Protein AF-A0A4Y7LHX6-F1 (afdb_monomer)

Structure (mmCIF, N/CA/C/O backbone):
data_AF-A0A4Y7LHX6-F1
#
_entry.id   AF-A0A4Y7LHX6-F1
#
loop_
_atom_site.group_PDB
_atom_site.id
_atom_site.type_symbol
_atom_site.label_atom_id
_atom_site.label_alt_id
_atom_site.label_comp_id
_atom_site.label_asym_id
_atom_site.label_entity_id
_atom_site.label_seq_id
_atom_site.pdbx_PDB_ins_code
_atom_site.Cartn_x
_atom_site.Cartn_y
_atom_site.Cartn_z
_atom_site.occupancy
_atom_site.B_iso_or_equiv
_atom_site.auth_seq_id
_atom_site.auth_comp_id
_atom_site.auth_asym_id
_atom_site.auth_atom_id
_atom_site.pdbx_PDB_model_num
ATOM 1 N N . MET A 1 1 ? -5.668 -14.294 11.997 1.00 39.81 1 MET A N 1
ATOM 2 C CA . MET A 1 1 ? -4.350 -14.666 11.418 1.00 39.81 1 MET A CA 1
ATOM 3 C C . MET A 1 1 ? -4.288 -14.416 9.903 1.00 39.81 1 MET A C 1
ATOM 5 O O . MET A 1 1 ? -3.294 -13.871 9.446 1.00 39.81 1 MET A O 1
ATOM 9 N N . GLN A 1 2 ? -5.340 -14.718 9.125 1.00 48.66 2 GLN A N 1
ATOM 10 C CA . GLN A 1 2 ? -5.407 -14.387 7.685 1.00 48.66 2 GLN A CA 1
ATOM 11 C C . GLN A 1 2 ? -5.422 -12.878 7.374 1.00 48.66 2 GLN A C 1
ATOM 13 O O . GLN A 1 2 ? -4.810 -12.467 6.393 1.00 48.66 2 GLN A O 1
ATOM 18 N N . ASP A 1 3 ? -6.054 -12.044 8.207 1.00 48.94 3 ASP A N 1
ATOM 19 C CA . ASP A 1 3 ? -6.124 -10.593 7.950 1.00 48.94 3 ASP A CA 1
ATOM 20 C C . ASP A 1 3 ? -4.752 -9.895 8.078 1.00 48.94 3 ASP A C 1
ATOM 22 O O . ASP A 1 3 ? -4.458 -8.957 7.343 1.00 48.94 3 ASP A O 1
ATOM 26 N N . MET A 1 4 ? -3.858 -10.422 8.924 1.00 45.84 4 MET A N 1
ATOM 27 C CA . MET A 1 4 ? -2.471 -9.948 9.051 1.00 45.84 4 MET A CA 1
ATOM 28 C C . MET A 1 4 ? -1.628 -10.308 7.816 1.00 45.84 4 MET A C 1
ATOM 30 O O . MET A 1 4 ? -0.743 -9.555 7.422 1.00 45.84 4 MET A O 1
ATOM 34 N N . LYS A 1 5 ? -1.953 -11.431 7.160 1.00 52.03 5 LYS A N 1
ATOM 35 C CA . LYS A 1 5 ? -1.276 -11.910 5.949 1.00 52.03 5 LYS A CA 1
ATOM 36 C C . LYS A 1 5 ? -1.555 -10.999 4.746 1.00 52.03 5 LYS A C 1
ATOM 38 O O . LYS A 1 5 ? -0.624 -10.604 4.061 1.00 52.03 5 LYS A O 1
ATOM 43 N N . LYS A 1 6 ? -2.809 -10.563 4.566 1.00 56.78 6 LYS A N 1
ATOM 44 C CA . LYS A 1 6 ? -3.204 -9.648 3.474 1.00 56.78 6 LYS A CA 1
ATOM 45 C C . LYS A 1 6 ? -2.567 -8.256 3.571 1.00 56.78 6 LYS A C 1
ATOM 47 O O . LYS A 1 6 ? -2.192 -7.670 2.557 1.00 56.78 6 LYS A O 1
ATOM 52 N N . CYS A 1 7 ? -2.434 -7.726 4.789 1.00 55.09 7 CYS A N 1
ATOM 53 C CA . CYS A 1 7 ? -1.700 -6.482 5.034 1.00 55.09 7 CYS A CA 1
ATOM 54 C C . CYS A 1 7 ? -0.221 -6.633 4.643 1.00 55.09 7 CYS A C 1
ATOM 56 O O . CYS A 1 7 ? 0.336 -5.771 3.964 1.00 55.09 7 CYS A O 1
ATOM 58 N N . ASN A 1 8 ? 0.375 -7.780 4.977 1.00 56.12 8 ASN A N 1
ATOM 59 C CA . ASN A 1 8 ? 1.756 -8.093 4.634 1.00 56.12 8 ASN A CA 1
ATOM 60 C C . ASN A 1 8 ? 1.978 -8.170 3.115 1.00 56.12 8 ASN A C 1
ATOM 62 O O . ASN A 1 8 ? 2.938 -7.592 2.624 1.00 56.12 8 ASN A O 1
ATOM 66 N N . ASP A 1 9 ? 1.058 -8.789 2.367 1.00 65.00 9 ASP A N 1
ATOM 67 C CA . ASP A 1 9 ? 1.138 -8.894 0.900 1.00 65.00 9 ASP A CA 1
ATOM 68 C C . ASP A 1 9 ? 1.087 -7.517 0.212 1.00 65.00 9 ASP A C 1
ATOM 70 O O . ASP A 1 9 ? 1.759 -7.275 -0.788 1.00 65.00 9 ASP A O 1
ATOM 74 N N . THR A 1 10 ? 0.334 -6.577 0.787 1.00 63.44 10 THR A N 1
ATOM 75 C CA . THR A 1 10 ? 0.226 -5.199 0.284 1.00 63.44 10 THR A CA 1
ATOM 76 C C . THR A 1 10 ? 1.510 -4.404 0.524 1.00 63.44 10 THR A C 1
ATOM 78 O O . THR A 1 10 ? 1.979 -3.690 -0.361 1.00 63.44 10 THR A O 1
ATOM 81 N N . ILE A 1 11 ? 2.099 -4.541 1.717 1.00 64.00 11 ILE A N 1
ATOM 82 C CA . ILE A 1 11 ? 3.390 -3.926 2.050 1.00 64.00 11 ILE A CA 1
ATOM 83 C C . ILE A 1 11 ? 4.494 -4.530 1.174 1.00 64.00 11 ILE A C 1
ATOM 85 O O . ILE A 1 11 ? 5.327 -3.793 0.650 1.00 64.00 11 ILE A O 1
ATOM 89 N N . LEU A 1 12 ? 4.461 -5.849 0.953 1.00 67.50 12 LEU A N 1
ATOM 90 C CA . LEU A 1 12 ? 5.381 -6.539 0.050 1.00 67.50 12 LEU A CA 1
ATOM 91 C C . LEU A 1 12 ? 5.272 -6.004 -1.380 1.00 67.50 12 LEU A C 1
ATOM 93 O O . LEU A 1 12 ? 6.293 -5.741 -2.009 1.00 67.50 12 LEU A O 1
ATOM 97 N N . TYR A 1 13 ? 4.050 -5.809 -1.883 1.00 70.50 13 TYR A N 1
ATOM 98 C CA . TYR A 1 13 ? 3.817 -5.260 -3.217 1.00 70.50 13 TYR A CA 1
ATOM 99 C C . TYR A 1 13 ? 4.334 -3.823 -3.344 1.00 70.50 13 TYR A C 1
ATOM 101 O O . TYR A 1 13 ? 5.031 -3.505 -4.304 1.00 70.50 13 TYR A O 1
ATOM 109 N N . ALA A 1 14 ? 4.058 -2.962 -2.360 1.00 68.75 14 ALA A N 1
ATOM 110 C CA . ALA A 1 14 ? 4.572 -1.594 -2.345 1.00 68.75 14 ALA A CA 1
ATOM 111 C C . ALA A 1 14 ? 6.111 -1.556 -2.304 1.00 68.75 14 ALA A C 1
ATOM 113 O O . ALA A 1 14 ? 6.728 -0.774 -3.025 1.00 68.75 14 ALA A O 1
ATOM 114 N N . ALA A 1 15 ? 6.737 -2.434 -1.515 1.00 69.38 15 ALA A N 1
ATOM 115 C CA . ALA A 1 15 ? 8.190 -2.567 -1.458 1.00 69.38 15 ALA A CA 1
ATOM 116 C C . ALA A 1 15 ? 8.777 -3.079 -2.784 1.00 69.38 15 ALA A C 1
ATOM 118 O O . ALA A 1 15 ? 9.775 -2.541 -3.261 1.00 69.38 15 ALA A O 1
ATOM 119 N N . ALA A 1 16 ? 8.142 -4.070 -3.415 1.00 74.12 16 ALA A N 1
ATOM 120 C CA . ALA A 1 16 ? 8.550 -4.585 -4.720 1.00 74.12 16 ALA A CA 1
ATOM 121 C C . ALA A 1 16 ? 8.408 -3.523 -5.823 1.00 74.12 16 ALA A C 1
ATOM 123 O O . ALA A 1 16 ? 9.315 -3.359 -6.636 1.00 74.12 16 ALA A O 1
ATOM 124 N N . ALA A 1 17 ? 7.316 -2.754 -5.817 1.00 73.25 17 ALA A N 1
ATOM 125 C CA . ALA A 1 17 ? 7.115 -1.635 -6.731 1.00 73.25 17 ALA A CA 1
ATOM 126 C C . ALA A 1 17 ? 8.172 -0.537 -6.521 1.00 73.25 17 ALA A C 1
ATOM 128 O O . ALA A 1 17 ? 8.743 -0.044 -7.491 1.00 73.25 17 ALA A O 1
ATOM 129 N N . ALA A 1 18 ? 8.497 -0.195 -5.271 1.00 74.88 18 ALA A N 1
ATOM 130 C CA . ALA A 1 18 ? 9.557 0.763 -4.959 1.00 74.88 18 ALA A CA 1
ATOM 131 C C . ALA A 1 18 ? 10.938 0.273 -5.427 1.00 74.88 18 ALA A C 1
ATOM 133 O O . ALA A 1 18 ? 11.687 1.036 -6.039 1.00 74.88 18 ALA A O 1
A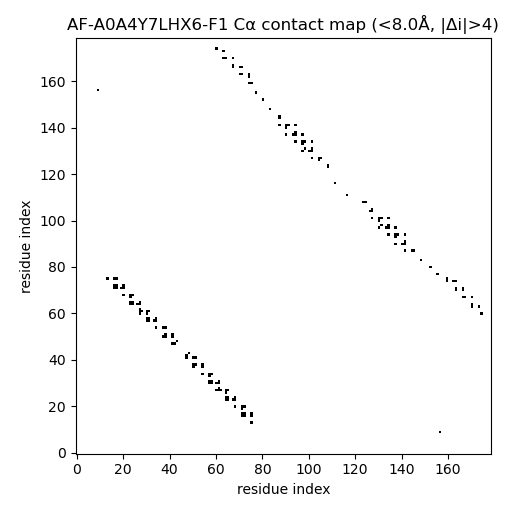TOM 134 N N . ALA A 1 19 ? 11.258 -1.005 -5.204 1.00 79.94 19 ALA A N 1
ATOM 135 C CA . ALA A 1 19 ? 12.489 -1.615 -5.697 1.00 79.94 19 ALA A CA 1
ATOM 136 C C . ALA A 1 19 ? 12.555 -1.586 -7.233 1.00 79.94 19 ALA A C 1
ATOM 138 O O . ALA A 1 19 ? 13.561 -1.153 -7.790 1.00 79.94 19 ALA A O 1
ATOM 139 N N . ALA A 1 20 ? 11.467 -1.953 -7.919 1.00 81.56 20 ALA A N 1
ATOM 140 C CA . ALA A 1 20 ? 11.377 -1.904 -9.377 1.00 81.56 20 ALA A CA 1
ATOM 141 C C . ALA A 1 20 ? 11.536 -0.475 -9.924 1.00 81.56 20 ALA A C 1
ATOM 143 O O . ALA A 1 20 ? 12.250 -0.269 -10.903 1.00 81.56 20 ALA A O 1
ATOM 144 N N . ALA A 1 21 ? 10.925 0.521 -9.276 1.00 82.50 21 ALA A N 1
ATOM 145 C CA . ALA A 1 21 ? 11.076 1.926 -9.646 1.00 82.50 21 ALA A CA 1
ATOM 146 C C . ALA A 1 21 ? 12.516 2.426 -9.456 1.00 82.50 21 ALA A C 1
ATOM 148 O O . ALA A 1 21 ? 13.006 3.207 -10.272 1.00 82.50 21 ALA A O 1
ATOM 149 N N . ASN A 1 22 ? 13.202 1.967 -8.406 1.00 84.38 22 ASN A N 1
ATOM 150 C CA . ASN A 1 22 ? 14.603 2.298 -8.165 1.00 84.38 22 ASN A CA 1
ATOM 151 C C . ASN A 1 22 ? 15.528 1.644 -9.201 1.00 84.38 22 ASN A C 1
ATOM 153 O O . ASN A 1 22 ? 16.415 2.300 -9.735 1.00 84.38 22 ASN A O 1
ATOM 157 N N . SER A 1 23 ? 15.293 0.377 -9.544 1.00 87.75 23 SER A N 1
ATOM 158 C CA . SER A 1 23 ? 16.027 -0.292 -10.622 1.00 87.75 23 SER A CA 1
ATOM 159 C C . SER A 1 23 ? 15.801 0.387 -11.975 1.00 87.75 23 SER A C 1
ATOM 161 O O . SER A 1 23 ? 16.764 0.613 -12.702 1.00 87.75 23 SER A O 1
ATOM 163 N N . ALA A 1 24 ? 14.559 0.770 -12.295 1.00 8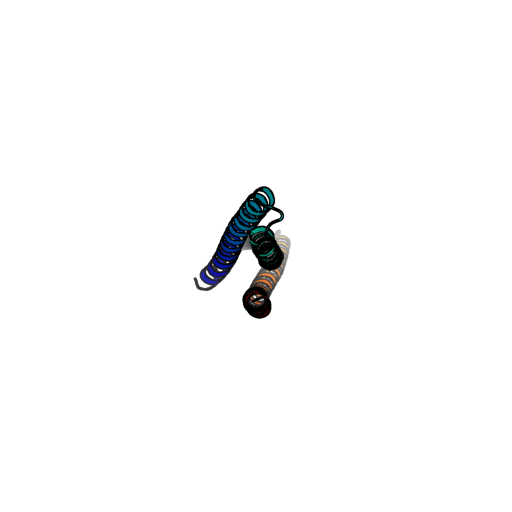7.88 24 ALA A N 1
ATOM 164 C CA . ALA A 1 24 ? 14.243 1.524 -13.509 1.00 87.88 24 ALA A CA 1
ATOM 165 C C . ALA A 1 24 ? 14.938 2.895 -13.527 1.00 87.88 24 ALA A C 1
ATOM 167 O O . ALA A 1 24 ? 15.469 3.296 -14.556 1.00 87.88 24 ALA A O 1
ATOM 168 N N . PHE A 1 25 ? 14.994 3.586 -12.384 1.00 88.69 25 PHE A N 1
ATOM 169 C CA . PHE A 1 25 ? 15.745 4.835 -12.249 1.00 88.69 25 PHE A CA 1
ATOM 170 C C . PHE A 1 25 ? 17.230 4.641 -12.566 1.00 88.69 25 PHE A C 1
ATOM 172 O O . PHE A 1 25 ? 17.745 5.307 -13.454 1.00 88.69 25 PHE A O 1
ATOM 179 N N . VAL A 1 26 ? 17.898 3.693 -11.900 1.00 91.44 26 VAL A N 1
ATOM 180 C CA . VAL A 1 26 ? 19.329 3.423 -12.126 1.00 91.44 26 VAL A CA 1
ATOM 181 C C . VAL A 1 26 ? 19.601 3.060 -13.587 1.00 91.44 26 VAL A C 1
ATOM 183 O O . VAL A 1 26 ? 20.573 3.536 -14.168 1.00 91.44 26 VAL A O 1
ATOM 186 N N . PHE A 1 27 ? 18.727 2.259 -14.200 1.00 91.69 27 PHE A N 1
ATOM 187 C CA . PHE A 1 27 ? 18.859 1.899 -15.608 1.00 91.69 27 PHE A CA 1
ATOM 188 C C . PHE A 1 27 ? 18.696 3.111 -16.538 1.00 91.69 27 PHE A C 1
ATOM 190 O O . PHE A 1 27 ? 19.510 3.284 -17.439 1.00 91.69 27 PHE A O 1
ATOM 197 N N . SER A 1 28 ? 17.709 3.979 -16.292 1.00 90.69 28 SER A N 1
ATOM 198 C CA . SER A 1 28 ? 17.524 5.232 -17.041 1.00 90.69 28 SER A CA 1
ATOM 199 C C . SER A 1 28 ? 18.750 6.149 -16.940 1.00 90.69 28 SER A C 1
ATOM 201 O O . SER A 1 28 ? 19.250 6.636 -17.954 1.00 90.69 28 SER A O 1
ATOM 203 N N . GLU A 1 29 ? 19.310 6.310 -15.738 1.00 92.94 29 GLU A N 1
ATOM 204 C CA . GLU A 1 29 ? 20.528 7.101 -15.523 1.00 92.94 29 GLU A CA 1
ATOM 205 C C . GLU A 1 29 ? 21.716 6.523 -16.305 1.00 92.94 29 GLU A C 1
ATOM 207 O O . GLU A 1 29 ? 22.403 7.257 -17.013 1.00 92.94 29 GLU A O 1
ATOM 212 N N . SER A 1 30 ? 21.906 5.199 -16.260 1.00 93.12 30 SER A N 1
ATOM 213 C CA . SER A 1 30 ? 22.951 4.518 -17.039 1.00 93.12 30 SER A CA 1
ATOM 214 C C . SER A 1 30 ? 22.749 4.687 -18.549 1.00 93.12 30 SER A C 1
ATOM 216 O O . SER A 1 30 ? 23.718 4.869 -19.289 1.00 93.12 30 SER A O 1
ATOM 218 N N . LEU A 1 31 ? 21.496 4.654 -19.024 1.00 92.44 31 LEU A N 1
ATOM 219 C CA . LEU A 1 31 ? 21.190 4.888 -20.433 1.00 92.44 31 LEU A CA 1
ATOM 220 C C . LEU A 1 31 ? 21.571 6.315 -20.848 1.00 92.44 31 LEU A C 1
ATOM 222 O O . LEU A 1 31 ? 22.207 6.494 -21.891 1.00 92.44 31 LEU A O 1
ATOM 226 N N . ARG A 1 32 ? 21.243 7.306 -20.012 1.00 91.69 32 ARG A N 1
ATOM 227 C CA . ARG A 1 32 ? 21.570 8.719 -20.232 1.00 91.69 32 ARG A CA 1
ATOM 228 C C . ARG A 1 32 ? 23.072 8.981 -20.251 1.00 91.69 32 ARG A C 1
ATOM 230 O O . ARG A 1 32 ? 23.556 9.712 -21.117 1.00 91.69 32 ARG A O 1
ATOM 237 N N . GLU A 1 33 ? 23.810 8.402 -19.307 1.00 92.25 33 GLU A N 1
ATOM 238 C CA . GLU A 1 33 ? 25.269 8.527 -19.235 1.00 92.25 33 GLU A CA 1
ATOM 239 C C . GLU A 1 33 ? 25.921 7.964 -20.499 1.00 92.25 33 GLU A C 1
ATOM 241 O O . GLU A 1 33 ? 26.695 8.655 -21.158 1.00 92.25 33 GLU A O 1
ATOM 246 N N . MET A 1 34 ? 25.521 6.762 -20.919 1.00 90.19 34 MET A N 1
ATOM 247 C CA . MET A 1 34 ? 26.018 6.157 -22.155 1.00 90.19 34 MET A CA 1
ATOM 248 C C . MET A 1 34 ? 25.651 6.984 -23.399 1.00 90.19 34 MET A C 1
ATOM 250 O O . MET A 1 34 ? 26.485 7.148 -24.287 1.00 90.19 34 MET A O 1
ATOM 254 N N . GLY A 1 35 ? 24.440 7.550 -23.460 1.00 87.94 35 GLY A N 1
ATOM 255 C CA . GLY A 1 35 ? 24.025 8.446 -24.545 1.00 87.94 35 GLY A CA 1
ATOM 256 C C . GLY A 1 35 ? 24.884 9.709 -24.625 1.00 87.94 35 GLY A C 1
ATOM 257 O O . GLY A 1 35 ? 25.284 10.118 -25.716 1.00 87.94 35 GLY A O 1
ATOM 258 N N . THR A 1 36 ? 25.229 10.281 -23.470 1.00 88.62 36 THR A N 1
ATOM 259 C CA . THR A 1 36 ? 26.144 11.428 -23.361 1.00 88.62 36 THR A CA 1
ATOM 260 C C . THR A 1 36 ? 27.553 11.065 -23.833 1.00 88.62 36 THR A C 1
ATOM 262 O O . THR A 1 36 ? 28.107 11.773 -24.669 1.00 88.62 36 THR A O 1
ATOM 265 N N . CYS A 1 37 ? 28.104 9.925 -23.402 1.00 87.94 37 CYS A N 1
ATOM 266 C CA . CYS A 1 37 ? 29.417 9.467 -23.865 1.00 87.94 37 CYS A CA 1
ATOM 267 C C . CYS A 1 37 ? 29.455 9.248 -25.385 1.00 87.94 37 CYS A C 1
ATOM 269 O O . CYS A 1 37 ? 30.427 9.608 -26.039 1.00 87.94 37 CYS A O 1
ATOM 271 N N . LEU A 1 38 ? 28.398 8.678 -25.971 1.00 85.06 38 LEU A N 1
ATOM 272 C CA . LEU A 1 38 ? 28.315 8.487 -27.422 1.00 85.06 38 LEU A CA 1
ATOM 273 C C . LEU A 1 38 ? 28.235 9.822 -28.179 1.00 85.06 38 LEU A C 1
ATOM 275 O O . LEU A 1 38 ? 28.809 9.940 -29.261 1.00 85.06 38 LEU A O 1
ATOM 279 N N . LEU A 1 39 ? 27.552 10.829 -27.621 1.00 84.00 39 LEU A N 1
ATOM 280 C CA . LEU A 1 39 ? 27.506 12.182 -28.185 1.00 84.00 39 LEU A CA 1
ATOM 281 C C . LEU A 1 39 ? 28.890 12.838 -28.221 1.00 84.00 39 LEU A C 1
ATOM 283 O O . LEU A 1 39 ? 29.213 13.490 -29.210 1.00 84.00 39 LEU A O 1
ATOM 287 N N . GLU A 1 40 ? 29.702 12.641 -27.183 1.00 83.81 40 GLU A N 1
ATOM 288 C CA . GLU A 1 40 ? 31.072 13.167 -27.098 1.00 83.81 40 GLU A CA 1
ATOM 289 C C . GLU A 1 40 ? 32.033 12.515 -28.107 1.00 83.81 40 GLU A C 1
ATOM 291 O O . GLU A 1 40 ? 33.052 13.105 -28.456 1.00 83.81 40 GLU A O 1
ATOM 296 N N . GLN A 1 41 ? 31.704 11.316 -28.599 1.00 77.81 41 GLN A N 1
ATOM 297 C CA . GLN A 1 41 ? 32.499 10.552 -29.570 1.00 77.81 41 GLN A CA 1
ATOM 298 C C . GLN A 1 41 ? 32.053 10.767 -31.029 1.00 77.81 41 GLN A C 1
ATOM 300 O O . GLN A 1 41 ? 32.544 10.076 -31.923 1.00 77.81 41 GLN A O 1
ATOM 305 N N . ASN A 1 42 ? 31.099 11.670 -31.296 1.00 66.88 42 ASN A N 1
ATOM 306 C CA . ASN A 1 42 ? 30.602 11.897 -32.657 1.00 66.88 42 ASN A CA 1
ATOM 307 C C . ASN A 1 42 ? 31.693 12.490 -33.562 1.00 66.88 42 ASN A C 1
ATOM 309 O O . ASN A 1 42 ? 32.200 13.578 -33.304 1.00 66.88 42 ASN A O 1
ATOM 313 N N . ASP A 1 43 ? 31.973 11.795 -34.661 1.00 69.50 43 ASP A N 1
ATOM 314 C CA . ASP A 1 43 ? 32.827 12.237 -35.767 1.00 69.50 43 ASP A CA 1
ATOM 315 C C . ASP A 1 43 ? 31.977 12.320 -37.050 1.00 69.50 43 ASP A C 1
ATOM 317 O O . ASP A 1 43 ? 31.01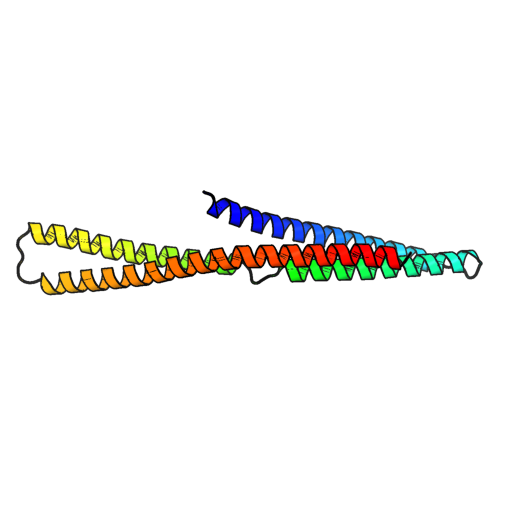9 11.564 -37.201 1.00 69.50 43 ASP A O 1
ATOM 321 N N . ASP A 1 44 ? 32.295 13.204 -37.997 1.00 68.44 44 ASP A N 1
ATOM 322 C CA . ASP A 1 44 ? 31.463 13.474 -39.190 1.00 68.44 44 ASP A CA 1
ATOM 323 C C . ASP A 1 44 ? 31.593 12.400 -40.298 1.00 68.44 44 ASP A C 1
ATOM 325 O O . ASP A 1 44 ? 31.014 12.513 -41.383 1.00 68.44 44 ASP A O 1
ATOM 329 N N . GLY A 1 45 ? 32.343 11.325 -40.035 1.00 74.50 45 GLY A N 1
ATOM 330 C CA . GLY A 1 45 ? 32.516 10.184 -40.936 1.00 74.50 45 GLY A CA 1
ATOM 331 C C . GLY A 1 45 ? 31.345 9.185 -40.953 1.00 74.50 45 GLY A C 1
ATOM 332 O O . GLY A 1 45 ? 30.323 9.341 -40.288 1.00 74.50 45 GLY A O 1
ATOM 333 N N . GLN A 1 46 ? 31.509 8.075 -41.685 1.00 69.69 46 GLN A N 1
ATOM 334 C CA . GLN A 1 46 ? 30.514 6.982 -41.752 1.00 69.69 46 GLN A CA 1
ATOM 335 C C . GLN A 1 46 ? 30.191 6.370 -40.375 1.00 69.69 46 GLN A C 1
ATOM 337 O O . GLN A 1 46 ? 29.055 5.971 -40.118 1.00 69.69 46 GLN A O 1
ATOM 342 N N . ILE A 1 47 ? 31.174 6.351 -39.470 1.00 76.12 47 ILE A N 1
ATOM 343 C CA . ILE A 1 47 ? 31.019 5.929 -38.070 1.00 76.12 47 ILE A CA 1
ATOM 344 C C . ILE A 1 47 ? 30.062 6.873 -37.319 1.00 76.12 47 ILE A C 1
ATOM 346 O O . ILE A 1 47 ? 29.263 6.411 -36.506 1.00 76.12 47 ILE A O 1
ATOM 350 N N . GLY A 1 48 ? 30.045 8.164 -37.665 1.00 80.38 48 GLY A N 1
ATOM 351 C CA . GLY A 1 48 ? 29.127 9.162 -37.118 1.00 80.38 48 GLY A CA 1
ATOM 352 C C . GLY A 1 48 ? 27.660 8.872 -37.390 1.00 80.38 48 GLY A C 1
ATOM 353 O O . GLY A 1 48 ? 26.817 9.059 -36.518 1.00 80.38 48 GLY A O 1
ATOM 354 N N . ASN A 1 49 ? 27.321 8.359 -38.575 1.00 81.12 49 ASN A N 1
ATOM 355 C CA . ASN A 1 49 ? 25.936 7.989 -38.885 1.00 81.12 49 ASN A CA 1
ATOM 356 C C . ASN A 1 49 ? 25.445 6.825 -38.013 1.00 81.12 49 ASN A C 1
ATOM 358 O O . ASN A 1 49 ? 24.311 6.854 -37.529 1.00 81.12 49 ASN A O 1
ATOM 362 N N . VAL A 1 50 ? 26.309 5.834 -37.773 1.00 83.75 50 VAL A N 1
ATOM 363 C CA . VAL A 1 50 ? 26.012 4.696 -36.890 1.00 83.75 50 VAL A CA 1
ATOM 364 C C . VAL A 1 50 ? 25.907 5.156 -35.436 1.00 83.75 50 VAL A C 1
ATOM 366 O O . VAL A 1 50 ? 24.924 4.833 -34.771 1.00 83.75 50 VAL A O 1
ATOM 369 N N . LEU A 1 51 ? 26.851 5.976 -34.960 1.00 83.94 51 LEU A N 1
ATOM 370 C CA . LEU A 1 51 ? 26.815 6.564 -33.616 1.00 83.94 51 LEU A CA 1
ATOM 371 C C . LEU A 1 51 ? 25.546 7.391 -33.397 1.00 83.94 51 LEU A C 1
ATOM 373 O O . LEU A 1 51 ? 24.880 7.242 -32.380 1.00 83.94 51 LEU A O 1
ATOM 377 N N . ARG A 1 52 ? 25.138 8.202 -34.376 1.00 84.12 52 ARG A N 1
ATOM 378 C CA . ARG A 1 52 ? 23.913 9.011 -34.309 1.00 84.12 52 ARG A CA 1
ATOM 379 C C . ARG A 1 52 ? 22.647 8.156 -34.234 1.00 84.12 52 ARG A C 1
ATOM 381 O O . ARG A 1 52 ? 21.699 8.541 -33.551 1.00 84.12 52 ARG A O 1
ATOM 388 N N . MET A 1 53 ? 22.616 7.010 -34.914 1.00 86.00 53 MET A N 1
ATOM 389 C CA . MET A 1 53 ? 21.512 6.051 -34.813 1.00 86.00 53 MET A CA 1
ATOM 390 C C . MET A 1 53 ? 21.493 5.373 -33.437 1.00 86.00 53 MET A C 1
ATOM 392 O O . MET A 1 53 ? 20.438 5.311 -32.809 1.00 86.00 53 MET A O 1
ATOM 396 N N . LEU A 1 54 ? 22.660 4.966 -32.931 1.00 85.94 54 LEU A N 1
ATOM 397 C CA . LEU A 1 54 ? 22.812 4.371 -31.603 1.00 85.94 54 LEU A CA 1
ATOM 398 C C . LEU A 1 54 ? 22.384 5.342 -30.493 1.00 85.94 54 LEU A C 1
ATOM 400 O O . LEU A 1 54 ? 21.627 4.962 -29.609 1.00 85.94 54 LEU A O 1
ATOM 404 N N . ILE A 1 55 ? 22.779 6.614 -30.591 1.00 88.38 55 ILE A N 1
ATOM 405 C CA . ILE A 1 55 ? 22.377 7.689 -29.672 1.00 88.38 55 ILE A CA 1
ATOM 406 C C . ILE A 1 55 ? 20.853 7.859 -29.650 1.00 88.38 55 ILE A C 1
ATOM 408 O O . ILE A 1 55 ? 20.259 7.973 -28.581 1.00 88.38 55 ILE A O 1
ATOM 412 N N . LYS A 1 56 ? 20.196 7.858 -30.817 1.00 88.38 56 LYS A N 1
ATOM 413 C CA . LYS A 1 56 ? 18.730 7.972 -30.892 1.00 88.38 56 LYS A CA 1
ATOM 414 C C . LYS A 1 56 ? 18.029 6.801 -30.208 1.00 88.38 56 LYS A C 1
ATOM 416 O O . LYS A 1 56 ? 17.088 7.030 -29.455 1.00 88.38 56 LYS A O 1
ATOM 421 N N . VAL A 1 57 ? 18.498 5.575 -30.446 1.00 88.81 57 VAL A N 1
ATOM 422 C CA . VAL A 1 57 ? 17.974 4.381 -29.764 1.00 88.81 57 VAL A CA 1
ATOM 423 C C . VAL A 1 57 ? 18.193 4.499 -28.255 1.00 88.81 57 VAL A C 1
ATOM 425 O O . VAL A 1 57 ? 17.265 4.277 -27.486 1.00 88.81 57 VAL A O 1
ATOM 428 N N . GLN A 1 58 ? 19.381 4.931 -27.831 1.00 88.81 58 GLN A N 1
ATOM 429 C CA . GLN A 1 58 ? 19.743 5.090 -26.426 1.00 88.81 58 GLN A CA 1
ATOM 430 C C . GLN A 1 58 ? 18.800 6.041 -25.672 1.00 88.81 58 GLN A C 1
ATOM 432 O O . GLN A 1 58 ? 18.276 5.688 -24.615 1.00 88.81 58 GLN A O 1
ATOM 437 N N . PHE A 1 59 ? 18.542 7.227 -26.229 1.00 89.69 59 PHE A N 1
ATOM 438 C CA . PHE A 1 59 ? 17.630 8.200 -25.624 1.00 89.69 59 PHE A CA 1
ATOM 439 C C . PHE A 1 59 ? 16.159 7.772 -25.716 1.00 89.69 59 PHE A C 1
ATOM 441 O O . PHE A 1 59 ? 15.405 8.001 -24.774 1.00 89.69 59 PHE A O 1
ATOM 448 N N . GLY A 1 60 ? 15.753 7.085 -26.790 1.00 88.56 60 GLY A N 1
ATOM 449 C CA . GLY A 1 60 ? 14.407 6.508 -26.890 1.00 88.56 60 GLY A CA 1
ATOM 450 C C . GLY A 1 60 ? 14.146 5.432 -25.829 1.00 88.56 60 GLY A C 1
ATOM 451 O O . GLY A 1 60 ? 13.075 5.394 -25.222 1.00 88.56 60 GLY A O 1
ATOM 452 N N . LEU A 1 61 ? 15.145 4.592 -25.538 1.00 88.44 61 LEU A N 1
ATOM 453 C CA . LEU A 1 61 ? 15.076 3.626 -24.440 1.00 88.44 61 LEU A CA 1
ATOM 454 C C . LEU A 1 61 ? 14.990 4.318 -23.079 1.00 88.44 61 LEU A C 1
ATOM 456 O O . LEU A 1 61 ? 14.217 3.883 -22.227 1.00 88.44 61 LEU A O 1
ATOM 460 N N . GLN A 1 62 ? 15.742 5.403 -22.882 1.00 90.81 62 GLN A N 1
ATOM 461 C CA . GLN A 1 62 ? 15.691 6.183 -21.648 1.00 90.81 62 GLN A CA 1
ATOM 462 C C . GLN A 1 62 ? 14.281 6.745 -21.400 1.00 90.81 62 GLN A C 1
ATOM 464 O O . GLN A 1 62 ? 13.723 6.528 -20.325 1.00 90.81 62 GLN A O 1
ATOM 469 N N . GLU A 1 63 ? 13.665 7.388 -22.400 1.00 90.44 63 GLU A N 1
ATOM 470 C CA . GLU A 1 63 ? 12.292 7.909 -22.290 1.00 90.44 63 GLU A CA 1
ATOM 471 C C . GLU A 1 63 ? 11.278 6.810 -21.954 1.00 90.44 63 GLU A C 1
ATOM 473 O O . GLU A 1 63 ? 10.372 7.005 -21.136 1.00 90.44 63 GLU A O 1
ATOM 478 N N . LEU A 1 64 ? 11.437 5.630 -22.555 1.00 88.81 64 LEU A N 1
ATOM 479 C CA . LEU A 1 64 ? 10.554 4.498 -22.312 1.00 88.81 64 LEU A CA 1
ATOM 480 C C . LEU A 1 64 ? 10.664 3.981 -20.866 1.00 88.81 64 LEU A C 1
ATOM 482 O O . LEU A 1 64 ? 9.648 3.695 -20.223 1.00 88.81 64 LEU A O 1
ATOM 486 N N . VAL A 1 65 ? 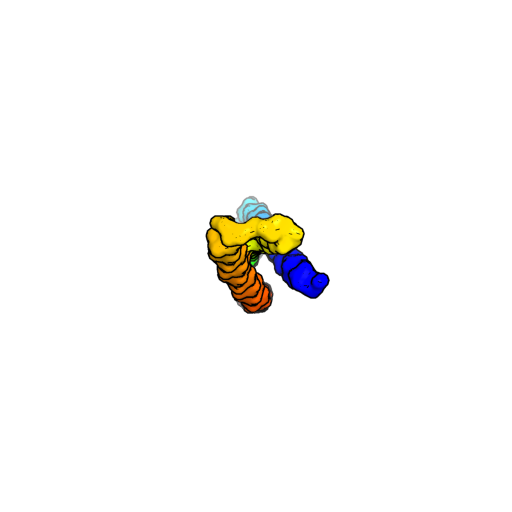11.885 3.896 -20.333 1.00 88.81 65 VAL A N 1
ATOM 487 C CA . VAL A 1 65 ? 12.147 3.499 -18.940 1.00 88.81 65 VAL A CA 1
ATOM 488 C C . VAL A 1 65 ? 11.642 4.562 -17.961 1.00 88.81 65 VAL A C 1
ATOM 490 O O . VAL A 1 65 ? 11.018 4.214 -16.955 1.00 88.81 65 VAL A O 1
ATOM 493 N N . ASP A 1 66 ? 11.836 5.847 -18.264 1.00 88.62 66 ASP A N 1
ATOM 494 C CA . ASP A 1 66 ? 11.335 6.959 -17.449 1.00 88.62 66 ASP A CA 1
ATOM 495 C C . ASP A 1 66 ? 9.798 6.977 -17.391 1.00 88.62 66 ASP A C 1
ATOM 497 O O . ASP A 1 66 ? 9.209 7.155 -16.318 1.00 88.62 66 ASP A O 1
ATOM 501 N N . SER A 1 67 ? 9.136 6.704 -18.519 1.00 87.56 67 SER A N 1
ATOM 502 C CA . SER A 1 67 ? 7.680 6.540 -18.600 1.00 87.56 67 SER A CA 1
ATOM 503 C C . SER A 1 67 ? 7.186 5.366 -17.745 1.00 87.56 67 SER A C 1
ATOM 505 O O . SER A 1 67 ? 6.254 5.511 -16.945 1.00 87.56 67 SER A O 1
ATOM 507 N N . TYR A 1 68 ? 7.849 4.207 -17.830 1.00 85.69 68 TYR A N 1
ATOM 508 C CA . TYR A 1 68 ? 7.534 3.046 -16.993 1.00 85.69 68 TYR A CA 1
ATOM 509 C C . TYR A 1 68 ? 7.719 3.341 -15.496 1.00 85.69 68 TYR A C 1
ATOM 511 O O . TYR A 1 68 ? 6.836 3.039 -14.687 1.00 85.69 68 TYR A O 1
ATOM 519 N N . ARG A 1 69 ? 8.818 4.006 -15.118 1.00 85.94 69 ARG A N 1
ATOM 520 C CA . ARG A 1 69 ? 9.085 4.440 -13.739 1.00 85.94 69 ARG A CA 1
ATOM 521 C C . ARG A 1 69 ? 7.977 5.350 -13.211 1.00 85.94 69 ARG A C 1
ATOM 523 O O . ARG A 1 69 ? 7.483 5.123 -12.105 1.00 85.94 69 ARG A O 1
ATOM 530 N N . SER A 1 70 ? 7.570 6.351 -13.991 1.00 85.19 70 SER A N 1
ATOM 531 C CA . SER A 1 70 ? 6.482 7.266 -13.626 1.00 85.19 70 SER A CA 1
ATOM 532 C C . SER A 1 70 ? 5.179 6.511 -13.332 1.00 85.19 70 SER A C 1
ATOM 534 O O . SER A 1 70 ? 4.547 6.738 -12.296 1.00 85.19 70 SER A O 1
ATOM 536 N N . HIS A 1 71 ? 4.824 5.528 -14.167 1.00 81.50 71 HIS A N 1
ATOM 537 C CA . HIS A 1 71 ? 3.648 4.684 -13.942 1.00 81.50 71 HIS A CA 1
ATOM 538 C C . HIS A 1 71 ? 3.742 3.824 -12.675 1.00 81.50 71 HIS A C 1
ATOM 540 O O . HIS A 1 71 ? 2.743 3.687 -11.961 1.00 81.50 71 HIS A O 1
ATOM 546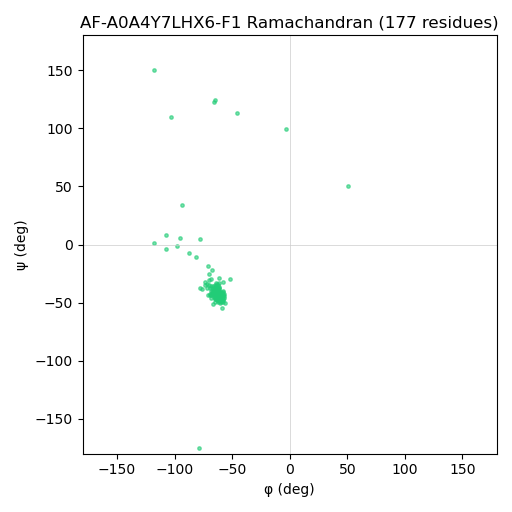 N N . ILE A 1 72 ? 4.918 3.269 -12.355 1.00 78.69 72 ILE A N 1
ATOM 547 C CA . ILE A 1 72 ? 5.109 2.523 -11.103 1.00 78.69 72 ILE A CA 1
ATOM 548 C C . ILE A 1 72 ? 4.874 3.437 -9.898 1.00 78.69 72 ILE A C 1
ATOM 550 O O . ILE A 1 72 ? 4.133 3.053 -8.994 1.00 78.69 72 ILE A O 1
ATOM 554 N N . PHE A 1 73 ? 5.434 4.653 -9.894 1.00 73.69 73 PHE A N 1
ATOM 555 C CA . PHE A 1 73 ? 5.212 5.615 -8.810 1.00 73.69 73 PHE A CA 1
ATOM 556 C C . PHE A 1 73 ? 3.732 5.968 -8.660 1.00 73.69 73 PHE A C 1
ATOM 558 O O . PHE A 1 73 ? 3.189 5.874 -7.562 1.00 73.69 73 PHE A O 1
ATOM 565 N N . GLN A 1 74 ? 3.041 6.303 -9.747 1.00 72.75 74 GLN A N 1
ATOM 566 C CA . GLN A 1 74 ? 1.615 6.643 -9.689 1.00 72.75 74 GLN A CA 1
ATOM 567 C C . GLN A 1 74 ? 0.756 5.479 -9.171 1.00 72.75 74 GLN A C 1
ATOM 569 O O . GLN A 1 74 ? -0.175 5.690 -8.396 1.00 72.75 74 GLN A O 1
ATOM 574 N N . THR A 1 75 ? 1.100 4.245 -9.543 1.00 67.50 75 THR A N 1
ATOM 575 C CA . THR A 1 75 ? 0.365 3.041 -9.133 1.00 67.50 75 THR A CA 1
ATOM 576 C C . THR A 1 75 ? 0.671 2.647 -7.685 1.00 67.50 75 THR A C 1
ATOM 578 O O . THR A 1 75 ? -0.235 2.251 -6.952 1.00 67.50 75 THR A O 1
ATOM 581 N N . ALA A 1 76 ? 1.921 2.789 -7.233 1.00 62.12 76 ALA A N 1
ATOM 582 C CA . ALA A 1 76 ? 2.340 2.490 -5.861 1.00 62.12 76 ALA A CA 1
ATOM 583 C C . ALA A 1 76 ? 1.792 3.504 -4.841 1.00 62.12 76 ALA A C 1
ATOM 585 O O . ALA A 1 76 ? 1.585 3.159 -3.678 1.00 62.12 76 ALA A O 1
ATOM 586 N N . THR A 1 77 ? 1.497 4.731 -5.279 1.00 54.62 77 THR A N 1
ATOM 587 C CA . THR A 1 77 ? 1.040 5.834 -4.417 1.00 54.62 77 THR A CA 1
ATOM 588 C C . THR A 1 77 ? -0.488 5.942 -4.348 1.00 54.62 77 THR A C 1
ATOM 590 O O . THR A 1 77 ? -1.039 7.038 -4.252 1.00 54.62 77 THR A O 1
ATOM 593 N N . SER A 1 78 ? -1.216 4.820 -4.399 1.00 55.03 78 SER A N 1
ATOM 594 C CA . SER A 1 78 ? -2.652 4.858 -4.100 1.00 55.03 78 SER A CA 1
ATOM 595 C C . SER A 1 78 ? -2.833 5.251 -2.631 1.00 55.03 78 SER A C 1
ATOM 597 O O . SER A 1 78 ? -2.253 4.591 -1.768 1.00 55.03 78 SER A O 1
ATOM 599 N N . GLU A 1 79 ? -3.602 6.317 -2.385 1.00 55.00 79 GLU A N 1
ATOM 600 C CA . GLU A 1 79 ? -4.089 6.828 -1.095 1.00 55.00 79 GLU A CA 1
ATOM 601 C C . GLU A 1 79 ? -3.693 5.947 0.103 1.00 55.00 79 GLU A C 1
ATOM 603 O O . GLU A 1 79 ? -4.262 4.875 0.320 1.00 55.00 79 GLU A O 1
ATOM 608 N N . SER A 1 80 ? -2.638 6.370 0.807 1.00 66.25 80 SER A N 1
ATOM 609 C CA . SER A 1 80 ? -1.828 5.502 1.662 1.00 66.25 80 SER A CA 1
ATOM 610 C C . SER A 1 80 ? -2.682 4.603 2.557 1.00 66.25 80 SER A C 1
ATOM 612 O O . SER A 1 80 ? -3.353 5.061 3.484 1.00 66.25 80 SER A O 1
ATOM 614 N N . ILE A 1 81 ? -2.625 3.296 2.296 1.00 69.06 81 ILE A N 1
ATOM 615 C CA . ILE A 1 81 ? -3.228 2.255 3.137 1.00 69.06 81 ILE A CA 1
ATOM 616 C C . ILE A 1 81 ? -2.781 2.424 4.594 1.00 69.06 81 ILE A C 1
ATOM 618 O O . ILE A 1 81 ? -3.562 2.164 5.504 1.00 69.06 81 ILE A O 1
ATOM 622 N N . LEU A 1 82 ? -1.580 2.970 4.825 1.00 68.44 82 LEU A N 1
ATOM 623 C CA . LEU A 1 82 ? -1.097 3.360 6.149 1.00 68.44 82 LEU A CA 1
ATOM 624 C C . LEU A 1 82 ? -2.024 4.375 6.833 1.00 68.44 82 LEU A C 1
ATOM 626 O O . LEU A 1 82 ? -2.316 4.232 8.015 1.00 68.44 82 LEU A O 1
ATOM 630 N N . THR A 1 83 ? -2.506 5.387 6.109 1.00 76.81 83 THR A N 1
ATOM 631 C CA . THR A 1 83 ? -3.454 6.378 6.636 1.00 76.81 83 THR A CA 1
ATOM 632 C C . THR A 1 83 ? -4.780 5.717 6.997 1.00 76.81 83 THR A C 1
ATOM 634 O O . THR A 1 83 ? -5.303 5.956 8.082 1.00 76.81 83 THR A O 1
ATOM 637 N N . GLN A 1 84 ? -5.302 4.835 6.137 1.00 79.00 84 GLN A N 1
ATOM 638 C CA . GLN A 1 84 ? -6.555 4.130 6.424 1.00 79.00 84 GLN A CA 1
ATOM 639 C C . GLN A 1 84 ? -6.419 3.144 7.600 1.00 79.00 84 GLN A C 1
ATOM 641 O O . GLN A 1 84 ? -7.335 3.054 8.418 1.00 79.00 84 GLN A O 1
ATOM 646 N N . LEU A 1 85 ? -5.275 2.460 7.729 1.00 79.88 85 LEU A N 1
ATOM 647 C CA . LEU A 1 85 ? -4.960 1.586 8.864 1.00 79.88 85 LEU A CA 1
ATOM 648 C C . LEU A 1 85 ? -4.843 2.372 10.176 1.00 79.88 85 LEU A C 1
ATOM 650 O O . LEU A 1 85 ? -5.435 1.956 11.167 1.00 79.88 85 LEU A O 1
ATOM 654 N N . LYS A 1 86 ? -4.170 3.533 10.171 1.00 82.25 86 LYS A N 1
ATOM 655 C CA . LYS A 1 86 ? -4.098 4.430 11.339 1.00 82.25 86 LYS A CA 1
ATOM 656 C C . LYS A 1 86 ? -5.482 4.883 11.804 1.00 82.25 86 LYS A C 1
ATOM 658 O O . LYS A 1 86 ? -5.759 4.886 12.998 1.00 82.25 86 LYS A O 1
ATOM 663 N N . THR A 1 87 ? -6.383 5.218 10.876 1.00 87.31 87 THR A N 1
ATOM 664 C CA . THR A 1 87 ? -7.773 5.553 11.230 1.00 87.31 87 THR A CA 1
ATOM 665 C C . THR A 1 87 ? -8.477 4.386 11.922 1.00 87.31 87 THR A C 1
ATOM 667 O O . THR A 1 87 ? -9.128 4.587 12.942 1.00 87.31 87 THR A O 1
ATOM 670 N N . VAL A 1 88 ? -8.348 3.166 11.392 1.00 89.81 88 VAL A N 1
ATOM 671 C CA . VAL A 1 88 ? -8.967 1.970 11.989 1.00 89.81 88 VAL A CA 1
ATOM 672 C C . VAL A 1 88 ? -8.380 1.658 13.366 1.00 89.81 88 VAL A C 1
ATOM 674 O O . VAL A 1 88 ? -9.123 1.273 14.266 1.00 89.81 88 VAL A O 1
ATOM 677 N N . GLU A 1 89 ? -7.077 1.860 13.553 1.00 89.06 89 GLU A N 1
ATOM 678 C CA . GLU A 1 89 ? -6.415 1.717 14.851 1.00 89.06 89 GLU A CA 1
ATOM 679 C C . GLU A 1 89 ? -6.965 2.704 15.889 1.00 89.06 89 GLU A C 1
ATOM 681 O O . GLU A 1 89 ? -7.343 2.280 16.980 1.00 89.06 89 GLU A O 1
ATOM 686 N N . HIS A 1 90 ? -7.102 3.988 15.539 1.00 91.44 90 HIS A N 1
ATOM 687 C CA . HIS A 1 90 ? -7.703 4.986 16.431 1.00 91.44 90 HIS A CA 1
ATOM 688 C C . HIS A 1 90 ? -9.159 4.649 16.781 1.00 91.44 90 HIS A C 1
ATOM 690 O O . HIS A 1 90 ? -9.552 4.733 17.941 1.00 91.44 90 HIS A O 1
ATOM 696 N N . MET A 1 91 ? -9.963 4.220 15.802 1.00 92.56 91 MET A N 1
ATOM 697 C CA . MET A 1 91 ? -11.353 3.817 16.055 1.00 92.56 91 MET A CA 1
ATOM 698 C C . MET A 1 91 ? -11.441 2.597 16.975 1.00 92.56 91 MET A C 1
ATOM 700 O O . MET A 1 91 ? -12.324 2.530 17.825 1.00 92.56 91 MET A O 1
ATOM 704 N N . LYS A 1 92 ? -10.515 1.641 16.835 1.00 94.62 92 LYS A N 1
ATOM 705 C CA . LYS A 1 92 ? -10.426 0.496 17.742 1.00 94.62 92 LYS A CA 1
ATOM 706 C C . LYS A 1 92 ? -10.122 0.951 19.170 1.00 94.62 92 LYS A C 1
ATOM 708 O O . LYS A 1 92 ? -10.813 0.524 20.085 1.00 94.62 92 LYS A O 1
ATOM 713 N N . GLN A 1 93 ? -9.115 1.810 19.348 1.00 95.62 93 GLN A N 1
ATOM 714 C CA . GLN A 1 93 ? -8.741 2.344 20.663 1.00 95.62 93 GLN A CA 1
ATOM 715 C C . GLN A 1 93 ? -9.926 3.055 21.323 1.00 95.62 93 GLN A C 1
ATOM 717 O O . GLN A 1 93 ? -10.255 2.767 22.470 1.00 95.62 93 GLN A O 1
ATOM 722 N N . TRP A 1 94 ? -10.634 3.892 20.566 1.00 94.81 94 TRP A N 1
ATOM 723 C CA . TRP A 1 94 ? -11.833 4.578 21.041 1.00 94.81 94 TRP A CA 1
ATOM 724 C C . TRP A 1 94 ? -12.960 3.610 21.433 1.00 94.81 94 TRP A C 1
ATOM 726 O O . TRP A 1 94 ? -13.556 3.732 22.503 1.00 94.81 94 TRP A O 1
ATOM 736 N N . CYS A 1 95 ? -13.217 2.587 20.615 1.00 96.38 95 CYS A N 1
ATOM 737 C CA . CYS A 1 95 ? -14.175 1.532 20.940 1.00 96.38 95 CYS A CA 1
ATOM 738 C C . CYS A 1 95 ? -13.783 0.771 22.224 1.00 96.38 95 CYS A C 1
ATOM 740 O O . CYS A 1 95 ? -14.649 0.458 23.047 1.00 96.38 95 CYS A O 1
ATOM 742 N N . ASP A 1 96 ? -12.492 0.477 22.410 1.00 96.00 96 ASP A N 1
ATOM 743 C CA . ASP A 1 96 ? -11.967 -0.193 23.604 1.00 96.00 96 ASP A CA 1
ATOM 744 C C . ASP A 1 96 ? -12.134 0.691 24.858 1.00 96.00 96 ASP A C 1
ATOM 746 O O . ASP A 1 96 ? -12.534 0.196 25.914 1.00 96.00 96 ASP A O 1
ATOM 750 N N . GLU A 1 97 ? -11.925 2.007 24.751 1.00 97.25 97 GLU A N 1
ATOM 751 C CA . GLU A 1 97 ? -12.170 2.966 25.838 1.00 97.25 97 GLU A CA 1
ATOM 752 C C . GLU A 1 97 ? -13.640 2.979 26.279 1.00 97.25 97 GLU A C 1
ATOM 754 O O . GLU A 1 97 ? -13.932 2.872 27.476 1.00 97.25 97 GLU A O 1
ATOM 759 N N . LYS A 1 98 ? -14.583 3.035 25.330 1.00 97.06 98 LYS A N 1
ATOM 760 C CA . LYS A 1 98 ? -16.024 2.993 25.641 1.00 97.06 98 LYS A CA 1
ATOM 761 C C . LYS A 1 98 ? -16.443 1.663 26.256 1.00 97.06 98 LYS A C 1
ATOM 763 O O . LYS A 1 98 ? -17.215 1.647 27.216 1.00 97.06 98 LYS A O 1
ATOM 768 N N . ARG A 1 99 ? -15.881 0.552 25.771 1.00 96.12 99 ARG A N 1
ATOM 769 C CA . ARG A 1 99 ? -16.095 -0.781 26.349 1.00 96.12 99 ARG A CA 1
ATOM 770 C C . ARG A 1 99 ? -15.657 -0.839 27.810 1.00 96.12 99 ARG A C 1
ATOM 772 O O . ARG A 1 99 ? -16.391 -1.370 28.643 1.00 96.12 99 ARG A O 1
ATOM 779 N N . ASN A 1 100 ? -14.477 -0.301 28.116 1.00 96.12 100 ASN A N 1
ATOM 780 C CA . ASN A 1 100 ? -13.927 -0.286 29.470 1.00 96.12 100 ASN A CA 1
ATOM 781 C C . ASN A 1 100 ? -14.787 0.566 30.412 1.00 96.12 100 ASN A C 1
ATOM 783 O O . ASN A 1 100 ? -15.066 0.145 31.535 1.00 96.12 100 ASN A O 1
ATOM 787 N N . LEU A 1 101 ? -15.265 1.725 29.945 1.00 95.12 101 LEU A N 1
ATOM 788 C CA . LEU A 1 101 ? -16.176 2.586 30.702 1.00 95.12 101 LEU A CA 1
ATOM 789 C C . LEU A 1 101 ? -17.499 1.869 31.023 1.00 95.12 101 LEU A C 1
ATOM 791 O O . LEU A 1 101 ? -17.918 1.837 32.181 1.00 95.12 101 LEU A O 1
ATOM 795 N N . TYR A 1 102 ? -18.125 1.243 30.022 1.00 94.00 102 TYR A N 1
ATOM 796 C CA . TYR A 1 102 ? -19.344 0.454 30.208 1.00 94.00 102 TYR A CA 1
ATOM 797 C C . TYR A 1 102 ? -19.135 -0.714 31.186 1.00 94.00 102 TYR A C 1
ATOM 799 O O . TYR A 1 102 ? -19.930 -0.901 32.108 1.00 94.00 102 TYR A O 1
ATOM 807 N N . GLN A 1 103 ? -18.042 -1.473 31.039 1.00 94.06 103 GLN A N 1
ATOM 808 C CA . GLN A 1 103 ? -17.724 -2.574 31.953 1.00 94.06 103 GLN A CA 1
ATOM 809 C C . GLN A 1 103 ? -17.519 -2.091 33.389 1.00 94.06 103 GLN A C 1
ATOM 811 O O . GLN A 1 103 ? -18.066 -2.708 34.301 1.00 94.06 103 GLN A O 1
ATOM 816 N N . GLY A 1 104 ? -16.803 -0.980 33.588 1.00 92.81 104 GLY A N 1
ATOM 817 C CA . GLY A 1 104 ? -16.589 -0.389 34.910 1.00 92.81 104 GLY A CA 1
ATOM 818 C C . GLY A 1 104 ? -17.894 0.034 35.592 1.00 92.81 104 GLY A C 1
ATOM 819 O O . GLY A 1 104 ? -18.107 -0.254 36.773 1.00 92.81 104 GLY A O 1
ATOM 820 N N . LEU A 1 105 ? -18.811 0.655 34.843 1.00 91.44 105 LEU A N 1
ATOM 821 C CA . LEU A 1 105 ? -20.139 1.018 35.351 1.00 91.44 105 LE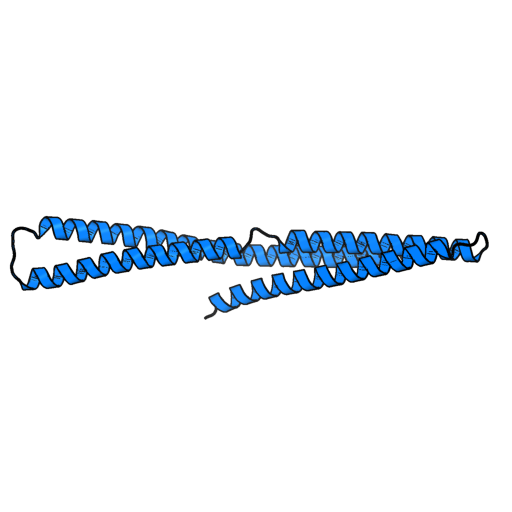U A CA 1
ATOM 822 C C . LEU A 1 105 ? -20.989 -0.221 35.666 1.00 91.44 105 LEU A C 1
ATOM 824 O O . LEU A 1 105 ? -21.654 -0.263 36.700 1.00 91.44 105 LEU A O 1
ATOM 828 N N . SER A 1 106 ? -20.923 -1.253 34.822 1.00 88.75 106 SER A N 1
ATOM 829 C CA . SER A 1 106 ? -21.641 -2.514 35.033 1.00 88.75 106 SER A CA 1
ATOM 830 C C . SER A 1 106 ? -21.169 -3.239 36.298 1.00 88.75 106 SER A C 1
ATOM 832 O O . SER A 1 106 ? -21.987 -3.742 37.073 1.00 88.75 106 SER A O 1
ATOM 834 N N . THR A 1 107 ? -19.857 -3.258 36.556 1.00 89.38 107 THR A N 1
ATOM 835 C CA . THR A 1 107 ? -19.303 -3.838 37.787 1.00 89.38 107 THR A CA 1
ATOM 836 C C . THR A 1 107 ? -19.729 -3.058 39.026 1.00 89.38 107 THR A C 1
ATOM 838 O O . THR A 1 107 ? -20.180 -3.673 39.991 1.00 89.38 107 THR A O 1
ATOM 841 N N . ALA A 1 108 ? -19.689 -1.723 38.975 1.00 86.44 108 ALA A N 1
ATOM 842 C CA . ALA A 1 108 ? -20.113 -0.874 40.087 1.00 86.44 108 ALA A CA 1
ATOM 843 C C . ALA A 1 108 ? -21.612 -1.033 40.398 1.00 86.44 108 ALA A C 1
ATOM 845 O O . ALA A 1 108 ? -22.007 -1.073 41.562 1.00 86.44 108 ALA A O 1
ATOM 846 N N . GLN A 1 109 ? -22.459 -1.188 39.373 1.00 83.00 109 GLN A N 1
ATOM 847 C CA . GLN A 1 109 ? -23.882 -1.462 39.572 1.00 83.00 109 GLN A CA 1
ATOM 848 C C . GLN A 1 109 ? -24.110 -2.796 40.299 1.00 83.00 109 GLN A C 1
ATOM 850 O O . GLN A 1 109 ? -24.845 -2.832 41.284 1.00 83.00 109 GLN A O 1
ATOM 855 N N . ARG A 1 110 ? -23.431 -3.875 39.887 1.00 81.62 110 ARG A N 1
ATOM 856 C CA . ARG A 1 110 ? -23.545 -5.186 40.557 1.00 81.62 110 ARG A CA 1
ATOM 857 C C . ARG A 1 110 ? -23.097 -5.160 42.021 1.00 81.62 110 ARG A C 1
ATOM 859 O O . ARG A 1 110 ? -23.555 -5.980 42.815 1.00 81.62 110 ARG A O 1
ATOM 866 N N . GLU A 1 111 ? -22.172 -4.278 42.385 1.00 81.75 111 GLU A N 1
ATOM 867 C CA . GLU A 1 111 ? -21.726 -4.089 43.772 1.00 81.75 111 GLU A CA 1
ATOM 868 C C . GLU A 1 111 ? -22.732 -3.270 44.596 1.00 81.75 111 GLU A C 1
ATOM 870 O O . GLU A 1 111 ? -23.006 -3.601 45.753 1.00 81.75 111 GLU A O 1
ATOM 875 N N . ASN A 1 112 ? -23.355 -2.261 43.985 1.00 75.94 112 ASN A N 1
ATOM 876 C CA . ASN A 1 112 ? -24.402 -1.451 44.611 1.00 75.94 112 ASN A CA 1
ATOM 877 C C . ASN A 1 112 ? -25.705 -2.240 44.844 1.00 75.94 112 ASN A C 1
ATOM 879 O O . ASN A 1 112 ? -26.324 -2.114 45.901 1.00 75.94 112 ASN A O 1
ATOM 883 N N . GLU A 1 113 ? -26.083 -3.128 43.920 1.00 70.50 113 GLU A N 1
ATOM 884 C CA . GLU A 1 113 ? -27.236 -4.033 44.073 1.00 70.50 113 GLU A CA 1
ATOM 885 C C . GLU A 1 113 ? -27.067 -4.982 45.276 1.00 70.50 113 GLU A C 1
ATOM 887 O O . GLU A 1 113 ? -28.026 -5.293 45.986 1.00 70.50 113 GLU A O 1
ATOM 892 N N . LYS A 1 114 ? -25.827 -5.393 45.578 1.00 72.25 114 LYS A N 1
ATOM 893 C CA . LYS A 1 114 ? -25.514 -6.221 46.756 1.00 72.25 114 LYS A CA 1
ATOM 894 C C . LYS A 1 114 ? -25.645 -5.464 48.083 1.00 72.25 114 LYS A C 1
ATOM 896 O O . LYS A 1 114 ? -25.760 -6.109 49.123 1.00 72.25 114 LYS A O 1
ATOM 901 N N . THR A 1 115 ? -25.634 -4.128 48.073 1.00 67.06 115 THR A N 1
ATOM 902 C CA . THR A 1 115 ? -25.565 -3.289 49.286 1.00 67.06 115 THR A CA 1
ATOM 903 C C . THR A 1 115 ? -26.875 -2.560 49.650 1.00 67.06 115 THR A C 1
ATOM 905 O O . THR A 1 115 ? -26.892 -1.815 50.625 1.00 67.06 115 THR A O 1
ATOM 908 N N . ARG A 1 116 ? -28.011 -2.841 48.976 1.00 59.72 116 ARG A N 1
ATOM 909 C CA . ARG A 1 116 ? -29.382 -2.359 49.320 1.00 59.72 116 ARG A CA 1
ATOM 910 C C . ARG A 1 116 ? -29.504 -0.832 49.545 1.00 59.72 116 ARG A C 1
ATOM 912 O O . ARG A 1 116 ? -30.104 -0.389 50.525 1.00 59.72 116 ARG A O 1
ATOM 919 N N . SER A 1 117 ? -28.997 -0.008 48.626 1.00 58.50 117 SER A N 1
ATOM 920 C CA . SER A 1 117 ? -29.213 1.453 48.639 1.00 58.50 117 SER A CA 1
ATOM 921 C C . SER A 1 117 ? -30.260 1.880 47.598 1.00 58.50 117 SER A C 1
ATOM 923 O O . SER A 1 117 ? -30.002 1.840 46.403 1.00 58.50 117 SER A O 1
ATOM 925 N N . PHE A 1 118 ? -31.444 2.316 48.047 1.00 57.09 118 PHE A N 1
ATOM 926 C CA . PHE A 1 118 ? -32.633 2.535 47.197 1.00 57.09 118 PHE A CA 1
ATOM 927 C C . PHE A 1 118 ? -32.727 3.933 46.540 1.00 57.09 118 PHE A C 1
ATOM 929 O O . PHE A 1 118 ? -33.636 4.191 45.759 1.00 57.09 118 PHE A O 1
ATOM 936 N N . LYS A 1 119 ? -31.844 4.893 46.869 1.00 55.38 119 LYS A N 1
ATOM 937 C CA . LYS A 1 119 ? -32.055 6.320 46.510 1.00 55.38 119 LYS A CA 1
ATOM 938 C C . LYS A 1 119 ? -31.153 6.866 45.388 1.00 55.38 119 LYS A C 1
ATOM 940 O O . LYS A 1 119 ? -31.347 8.003 44.975 1.00 55.38 119 LYS A O 1
ATOM 945 N N . GLY A 1 120 ? -30.203 6.072 44.877 1.00 58.91 120 GLY A N 1
ATOM 946 C CA . GLY A 1 120 ? -29.283 6.451 43.782 1.00 58.91 120 GLY A CA 1
ATOM 947 C C . GLY A 1 120 ? -29.388 5.599 42.507 1.00 58.91 120 GLY A C 1
ATOM 948 O O . GLY A 1 120 ? -28.648 5.828 41.553 1.00 58.91 120 GLY A O 1
ATOM 949 N N . GLU A 1 121 ? -30.298 4.626 42.491 1.00 62.44 121 GLU A N 1
ATOM 950 C CA . GLU A 1 121 ? -30.327 3.509 41.537 1.00 62.44 121 GLU A CA 1
ATOM 951 C C . GLU A 1 121 ? -30.785 3.921 40.123 1.00 62.44 121 GLU A C 1
ATOM 953 O O . GLU A 1 121 ? -30.238 3.459 39.125 1.00 62.44 121 GLU A O 1
ATOM 958 N N . THR A 1 122 ? -31.714 4.877 40.008 1.00 62.25 122 THR A N 1
ATOM 959 C CA . THR A 1 122 ? -32.213 5.382 38.714 1.00 62.25 122 THR A CA 1
ATOM 960 C C . THR A 1 122 ? -31.167 6.180 37.935 1.00 62.25 122 THR A C 1
ATOM 962 O O . THR A 1 122 ? -31.044 6.013 36.723 1.00 62.25 122 THR A O 1
ATOM 965 N N . VAL A 1 123 ? -30.366 7.007 38.616 1.00 64.75 123 VAL A N 1
ATOM 966 C CA . VAL A 1 123 ? -29.300 7.801 37.977 1.00 64.75 123 VAL A CA 1
ATOM 967 C C . VAL A 1 123 ? -28.112 6.917 37.575 1.00 64.75 123 VAL A C 1
ATOM 969 O O . VAL A 1 123 ? -27.468 7.191 36.563 1.00 64.75 123 VAL A O 1
ATOM 972 N N . SER A 1 124 ? -27.815 5.841 38.319 1.00 77.81 124 SER A N 1
ATOM 973 C CA . SER A 1 124 ? -26.776 4.883 37.910 1.00 77.81 124 SER A CA 1
ATOM 974 C C . SER A 1 124 ? -27.209 4.021 36.726 1.00 77.81 124 SER A C 1
ATOM 976 O O . SER A 1 124 ? -26.391 3.773 35.844 1.00 77.81 124 SER A O 1
ATOM 978 N N . LEU A 1 125 ? -28.486 3.619 36.673 1.00 83.44 125 LEU A N 1
ATOM 979 C CA . LEU A 1 125 ? -29.033 2.837 35.562 1.00 83.44 125 LEU A CA 1
ATOM 980 C C . LEU A 1 125 ? -28.996 3.630 34.248 1.00 83.44 125 LEU A C 1
ATOM 982 O O . LEU A 1 125 ? -28.558 3.110 33.225 1.00 83.44 125 LEU A O 1
ATOM 986 N N . GLN A 1 126 ? -29.385 4.910 34.293 1.00 88.44 126 GLN A N 1
ATOM 987 C CA . GLN A 1 126 ? -29.349 5.790 33.125 1.00 88.44 126 GLN A CA 1
ATOM 988 C C . GLN A 1 126 ? -27.920 5.959 32.585 1.00 88.44 126 GLN A C 1
ATOM 990 O O . GLN A 1 126 ? -27.689 5.806 31.389 1.00 88.44 126 GLN A O 1
ATOM 995 N N . LYS A 1 127 ? -26.937 6.191 33.465 1.00 89.25 127 LYS A N 1
ATOM 996 C CA . LYS A 1 127 ? -25.522 6.293 33.067 1.00 89.25 127 LYS A CA 1
ATOM 997 C C . LYS A 1 127 ? -24.977 4.998 32.466 1.00 89.25 127 LYS A C 1
ATOM 999 O O . LYS A 1 127 ? -24.167 5.053 31.543 1.00 89.25 127 LYS A O 1
ATOM 1004 N N . LEU A 1 128 ? -25.394 3.838 32.982 1.00 91.62 128 LEU A N 1
ATOM 1005 C CA . LEU A 1 128 ? -25.005 2.550 32.406 1.00 91.62 128 LEU A CA 1
ATOM 1006 C C . LEU A 1 128 ? -25.592 2.376 31.002 1.00 91.62 128 LEU A C 1
ATOM 1008 O O . LEU A 1 128 ? -24.888 1.922 30.101 1.00 91.62 128 LEU A O 1
ATOM 1012 N N . GLN A 1 129 ? -26.858 2.751 30.816 1.00 93.44 129 GLN A N 1
ATOM 1013 C CA . GLN A 1 129 ? -27.520 2.678 29.520 1.00 93.44 129 GLN A CA 1
ATOM 1014 C C . GLN A 1 129 ? -26.845 3.598 28.494 1.00 93.44 129 GLN A C 1
ATOM 1016 O O . GLN A 1 129 ? -26.481 3.135 27.417 1.00 93.44 129 GLN A O 1
ATOM 1021 N N . GLU A 1 130 ? -26.578 4.857 28.848 1.00 94.69 130 GLU A N 1
ATOM 1022 C CA . GLU A 1 130 ? -25.863 5.808 27.982 1.00 94.69 130 GLU A CA 1
ATOM 1023 C C . GLU A 1 130 ? -24.474 5.282 27.576 1.00 94.69 130 GLU A C 1
ATOM 1025 O O . GLU A 1 130 ? -24.091 5.354 26.407 1.00 94.69 130 GLU A O 1
ATOM 1030 N N . ALA A 1 131 ? -23.731 4.694 28.521 1.00 94.69 131 ALA A N 1
ATOM 1031 C CA . ALA A 1 131 ? -22.436 4.074 28.248 1.00 94.69 131 ALA A CA 1
ATOM 1032 C C . ALA A 1 131 ? -22.540 2.843 27.331 1.00 94.69 131 ALA A C 1
ATOM 1034 O O . ALA A 1 131 ? -21.663 2.634 26.491 1.00 94.69 131 ALA A O 1
ATOM 1035 N N . SER A 1 132 ? -23.597 2.038 27.480 1.00 95.19 132 SER A N 1
ATOM 1036 C CA . SER A 1 132 ? -23.867 0.882 26.620 1.00 95.19 132 SER A CA 1
ATOM 1037 C C . SER A 1 132 ? -24.157 1.314 25.187 1.00 95.19 132 SER A C 1
ATOM 1039 O O . SER A 1 132 ? -23.553 0.787 24.257 1.00 95.19 132 SER A O 1
ATOM 1041 N N . GLU A 1 133 ? -25.050 2.288 25.008 1.00 97.12 133 GLU A N 1
ATOM 1042 C CA . GLU A 1 133 ? -25.427 2.796 23.688 1.00 97.12 133 GLU A CA 1
ATOM 1043 C C . GLU A 1 133 ? -24.235 3.445 22.975 1.00 97.12 133 GLU A C 1
ATOM 1045 O O . GLU A 1 133 ? -24.046 3.260 21.776 1.00 97.12 133 GLU A O 1
ATOM 1050 N N . GLU A 1 134 ? -23.402 4.187 23.706 1.00 95.81 134 GLU A N 1
ATOM 1051 C CA . GLU A 1 134 ? -22.184 4.787 23.163 1.00 95.81 134 GLU A CA 1
ATOM 1052 C C . GLU A 1 134 ? -21.158 3.727 22.743 1.00 95.81 134 GLU A C 1
ATOM 1054 O O . GLU A 1 134 ? -20.599 3.810 21.650 1.00 95.81 134 GLU A O 1
ATOM 1059 N N . TYR A 1 135 ? -20.932 2.705 23.574 1.00 97.12 135 TYR A N 1
ATOM 1060 C CA . TYR A 1 135 ? -20.076 1.580 23.204 1.00 97.12 135 TYR A CA 1
ATOM 1061 C C . TYR A 1 135 ? -20.600 0.856 21.958 1.00 97.12 135 TYR A C 1
ATOM 1063 O O . TYR A 1 135 ? -19.826 0.571 21.045 1.00 97.12 135 TYR A O 1
ATOM 1071 N N . GLU A 1 136 ? -21.902 0.583 21.894 1.00 97.38 136 GLU A N 1
ATOM 1072 C CA . GLU A 1 136 ? -22.517 -0.110 20.763 1.00 97.38 136 GLU A CA 1
ATOM 1073 C C . GLU A 1 136 ? -22.405 0.702 19.468 1.00 97.38 136 GLU A C 1
ATOM 1075 O O . GLU A 1 136 ? -22.004 0.158 18.435 1.00 97.38 136 GLU A O 1
ATOM 1080 N N . ARG A 1 137 ? -22.660 2.017 19.526 1.00 97.00 137 ARG A N 1
ATOM 1081 C CA . ARG A 1 137 ? -22.456 2.926 18.387 1.00 97.00 137 ARG A CA 1
ATOM 1082 C C . ARG A 1 137 ? -21.024 2.862 17.868 1.00 97.00 137 ARG A C 1
ATOM 1084 O O . ARG A 1 137 ? -20.817 2.662 16.671 1.00 97.00 137 ARG A O 1
ATOM 1091 N N . GLU A 1 138 ? -20.038 2.995 18.750 1.00 95.88 138 GLU A N 1
ATOM 1092 C CA . GLU A 1 138 ? -18.631 2.994 18.342 1.00 95.88 138 GLU A CA 1
ATOM 1093 C C . GLU A 1 138 ? -18.169 1.627 17.828 1.00 95.88 138 GLU A C 1
ATOM 1095 O O . GLU A 1 138 ? -17.427 1.550 16.845 1.00 95.88 138 GLU A O 1
ATOM 1100 N N . ALA A 1 139 ? -18.668 0.537 18.414 1.00 95.38 139 ALA A N 1
ATOM 1101 C CA . ALA A 1 139 ? -18.407 -0.815 17.934 1.00 95.38 139 ALA A CA 1
ATOM 1102 C C . ALA A 1 139 ? -18.954 -1.030 16.514 1.00 95.38 139 ALA A C 1
ATOM 1104 O O . ALA A 1 139 ? -18.244 -1.566 15.658 1.00 95.38 139 ALA A O 1
ATOM 1105 N N . ILE A 1 140 ? -20.179 -0.571 16.231 1.00 96.50 140 ILE A N 1
ATOM 1106 C CA . ILE A 1 140 ? -20.777 -0.633 14.889 1.00 96.50 140 ILE A CA 1
ATOM 1107 C C . ILE A 1 140 ? -19.942 0.180 13.894 1.00 96.50 140 ILE A C 1
ATOM 1109 O O . ILE A 1 140 ? -19.591 -0.333 12.827 1.00 96.50 140 ILE A O 1
ATOM 1113 N N . CYS A 1 141 ? -19.572 1.414 14.247 1.00 93.31 141 CYS A N 1
ATOM 1114 C CA . CYS A 1 141 ? -18.734 2.277 13.412 1.00 93.31 141 CYS A CA 1
ATOM 1115 C C . CYS A 1 141 ? -17.380 1.627 13.092 1.00 93.31 141 CYS A C 1
ATOM 1117 O O . CYS A 1 141 ? -16.963 1.586 11.929 1.00 93.31 141 CYS A O 1
ATOM 1119 N N . PHE A 1 142 ? -16.707 1.079 14.106 1.00 93.69 142 PHE A N 1
ATOM 1120 C CA . PHE A 1 142 ? -15.432 0.383 13.953 1.00 93.69 142 PHE A CA 1
ATOM 1121 C C . PHE A 1 142 ? -15.553 -0.836 13.030 1.00 93.69 142 PHE A C 1
ATOM 1123 O O . PHE A 1 142 ? -14.787 -0.961 12.070 1.00 93.69 142 PHE A O 1
ATOM 1130 N N . VAL A 1 143 ? -16.540 -1.708 13.265 1.00 93.31 143 VAL A N 1
ATOM 1131 C CA . VAL A 1 143 ? -16.765 -2.913 12.450 1.00 93.31 143 VAL A CA 1
ATOM 1132 C C . VAL A 1 143 ? -17.090 -2.547 11.002 1.00 93.31 143 VAL A C 1
ATOM 1134 O O . VAL A 1 143 ? -16.519 -3.128 10.075 1.00 93.31 143 VAL A O 1
ATOM 1137 N N . PHE A 1 144 ? -17.956 -1.555 10.781 1.00 92.31 144 PHE A N 1
ATOM 1138 C CA . PHE A 1 144 ? -18.302 -1.092 9.438 1.00 92.31 144 PHE A CA 1
ATOM 1139 C C . PHE A 1 144 ? -17.076 -0.556 8.691 1.00 92.31 144 PHE A C 1
ATOM 1141 O O . PHE A 1 144 ? -16.842 -0.901 7.525 1.00 92.31 144 PHE A O 1
ATOM 1148 N N . ARG A 1 145 ? -16.247 0.247 9.369 1.00 89.81 145 ARG A N 1
ATOM 1149 C CA . ARG A 1 145 ? -15.023 0.791 8.780 1.00 89.81 145 ARG A CA 1
ATOM 1150 C C . ARG A 1 145 ? -14.015 -0.306 8.450 1.00 89.81 145 ARG A C 1
ATOM 1152 O O . ARG A 1 145 ? -13.432 -0.273 7.366 1.00 89.81 145 ARG A O 1
ATOM 1159 N N . LEU A 1 146 ? -13.831 -1.270 9.348 1.00 88.25 146 LEU A N 1
ATOM 1160 C CA . LEU A 1 146 ? -12.931 -2.404 9.150 1.00 88.25 146 LEU A CA 1
ATOM 1161 C C . LEU A 1 146 ? -13.350 -3.246 7.935 1.00 88.25 146 LEU A C 1
ATOM 1163 O O . LEU A 1 146 ? -12.515 -3.570 7.089 1.00 88.25 146 LEU A O 1
ATOM 1167 N N . ASN A 1 147 ? -14.645 -3.546 7.809 1.00 86.38 147 ASN A N 1
ATOM 1168 C CA . ASN A 1 147 ? -15.184 -4.291 6.671 1.00 86.38 147 ASN A CA 1
ATOM 1169 C C . ASN A 1 147 ? -15.015 -3.523 5.353 1.00 86.38 147 ASN A C 1
ATOM 1171 O O . ASN A 1 147 ? -14.525 -4.085 4.373 1.00 86.38 147 ASN A O 1
ATOM 1175 N N . SER A 1 148 ? -15.324 -2.224 5.353 1.00 85.06 148 SER A N 1
ATOM 1176 C CA . SER A 1 148 ? -15.153 -1.358 4.178 1.00 85.06 148 SER A CA 1
ATOM 1177 C C . SER A 1 148 ? -13.689 -1.268 3.734 1.00 85.06 148 SER A C 1
ATOM 1179 O O . SER A 1 148 ? -13.391 -1.309 2.540 1.00 85.06 148 SER A O 1
ATOM 1181 N N . LEU A 1 149 ? -12.754 -1.174 4.689 1.00 82.31 149 LEU A N 1
ATOM 1182 C CA . LEU A 1 149 ? -11.319 -1.173 4.406 1.00 82.31 149 LEU A CA 1
ATOM 1183 C C . LEU A 1 149 ? -10.884 -2.496 3.769 1.00 82.31 149 LEU A C 1
ATOM 1185 O O . LEU A 1 149 ? -10.172 -2.493 2.767 1.00 82.31 149 LEU A O 1
ATOM 1189 N N . LYS A 1 150 ? -11.345 -3.624 4.317 1.00 78.69 150 LYS A N 1
ATOM 1190 C CA . LYS A 1 150 ? -11.020 -4.962 3.811 1.00 78.69 150 LYS A CA 1
ATOM 1191 C C . LYS A 1 150 ? -11.496 -5.172 2.376 1.00 78.69 150 LYS A C 1
ATOM 1193 O O . LYS A 1 150 ? -10.771 -5.766 1.577 1.00 78.69 150 LYS A O 1
ATOM 1198 N N . GLU A 1 151 ? -12.697 -4.712 2.048 1.00 79.00 151 GLU A N 1
ATOM 1199 C CA . GLU A 1 151 ? -13.239 -4.805 0.692 1.00 79.00 151 GLU A CA 1
ATOM 1200 C C . GLU A 1 151 ? -12.451 -3.922 -0.284 1.00 79.00 151 GLU A C 1
ATOM 1202 O O . GLU A 1 151 ? -11.929 -4.417 -1.289 1.00 79.00 151 GLU A O 1
ATOM 1207 N N . ARG A 1 152 ? -12.269 -2.643 0.069 1.00 75.75 152 ARG A N 1
ATOM 1208 C CA . ARG A 1 152 ? -11.539 -1.671 -0.750 1.00 75.75 152 ARG A CA 1
ATOM 1209 C C . ARG A 1 152 ? -10.075 -2.069 -0.959 1.00 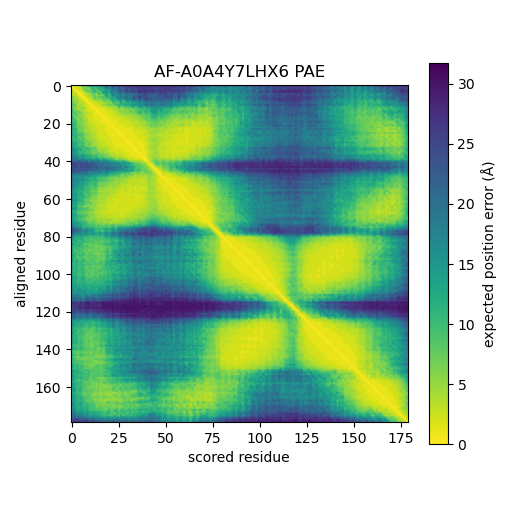75.75 152 ARG A C 1
ATOM 1211 O O . ARG A 1 152 ? -9.556 -1.883 -2.053 1.00 75.75 152 ARG A O 1
ATOM 1218 N N . GLN A 1 153 ? -9.409 -2.656 0.036 1.00 72.44 153 GLN A N 1
ATOM 1219 C CA . GLN A 1 153 ? -8.014 -3.095 -0.083 1.00 72.44 153 GLN A CA 1
ATOM 1220 C C . GLN A 1 153 ? -7.833 -4.180 -1.152 1.00 72.44 153 GLN A C 1
ATOM 1222 O O . GLN A 1 153 ? -6.907 -4.083 -1.953 1.00 72.44 153 GLN A O 1
ATOM 1227 N N . ASN A 1 154 ? -8.714 -5.189 -1.209 1.00 67.12 154 ASN A N 1
ATOM 1228 C CA . ASN A 1 154 ? -8.600 -6.238 -2.233 1.00 67.12 154 ASN A CA 1
ATOM 1229 C C . ASN A 1 154 ? -8.822 -5.657 -3.641 1.00 67.12 154 ASN A C 1
ATOM 1231 O O . ASN A 1 154 ? -8.100 -6.007 -4.572 1.00 67.12 154 ASN A O 1
ATOM 1235 N N . GLN A 1 155 ? -9.793 -4.748 -3.789 1.00 69.00 155 GLN A N 1
ATOM 1236 C CA . GLN A 1 155 ? -10.079 -4.078 -5.063 1.00 69.00 155 GLN A CA 1
ATOM 1237 C C . GLN A 1 155 ? -8.929 -3.157 -5.497 1.00 69.00 155 GLN A C 1
ATOM 1239 O O . GLN A 1 155 ? -8.543 -3.162 -6.666 1.00 69.00 155 GLN A O 1
ATOM 1244 N N . ASN A 1 156 ? -8.342 -2.411 -4.557 1.00 74.56 156 ASN A N 1
ATOM 1245 C CA . ASN A 1 156 ? -7.198 -1.541 -4.816 1.00 74.56 156 ASN A CA 1
ATOM 1246 C C . ASN A 1 156 ? -5.964 -2.345 -5.231 1.00 74.56 156 ASN A C 1
ATOM 1248 O O . ASN A 1 156 ? -5.359 -2.010 -6.244 1.00 74.56 156 ASN A O 1
ATOM 1252 N N . LEU A 1 157 ? -5.635 -3.429 -4.519 1.00 69.50 157 LEU A N 1
ATOM 1253 C CA . LEU A 1 157 ? -4.491 -4.279 -4.856 1.00 69.50 157 LEU A CA 1
ATOM 1254 C C . LEU A 1 157 ? -4.644 -4.898 -6.250 1.00 69.50 157 LEU A C 1
ATOM 1256 O O . LEU A 1 157 ? -3.706 -4.874 -7.043 1.00 69.50 157 LEU A O 1
ATOM 1260 N N . LEU A 1 158 ? -5.838 -5.405 -6.577 1.00 70.12 158 LEU A N 1
ATOM 1261 C CA . LEU A 1 158 ? -6.120 -5.950 -7.904 1.00 70.12 158 LEU A CA 1
ATOM 1262 C C . LEU A 1 158 ? -5.959 -4.881 -8.992 1.00 70.12 158 LEU A C 1
ATOM 1264 O O . LEU A 1 158 ? -5.307 -5.126 -10.005 1.00 70.12 158 LEU A O 1
ATOM 1268 N N . LYS A 1 159 ? -6.508 -3.682 -8.774 1.00 75.62 159 LYS A N 1
ATOM 1269 C CA . LYS A 1 159 ? -6.370 -2.559 -9.707 1.00 75.62 159 LYS A CA 1
ATOM 1270 C C . LYS A 1 159 ? -4.903 -2.166 -9.897 1.00 75.62 159 LYS A C 1
ATOM 1272 O O . LYS A 1 159 ? -4.475 -1.985 -11.033 1.00 75.62 159 LYS A O 1
ATOM 1277 N N . GLN A 1 160 ? -4.136 -2.085 -8.810 1.00 74.12 160 GLN A N 1
ATOM 1278 C CA . GLN A 1 160 ? -2.709 -1.774 -8.851 1.00 74.12 160 GLN A CA 1
ATOM 1279 C C . GLN A 1 160 ? -1.916 -2.838 -9.617 1.00 74.12 160 GLN A C 1
ATOM 1281 O O . GLN A 1 160 ? -1.089 -2.482 -10.452 1.0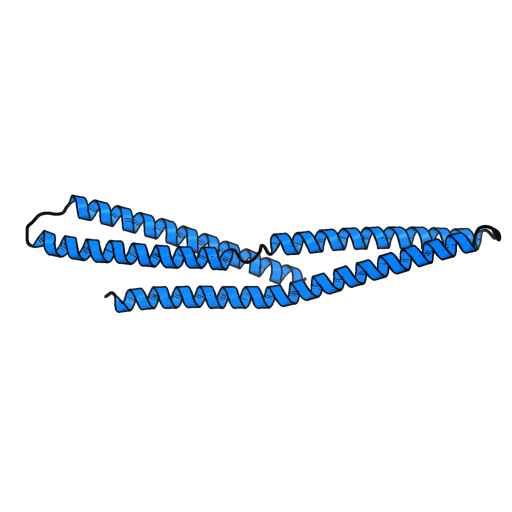0 74.12 160 GLN A O 1
ATOM 1286 N N . ALA A 1 161 ? -2.188 -4.126 -9.386 1.00 72.12 161 ALA A N 1
ATOM 1287 C CA . ALA A 1 161 ? -1.536 -5.220 -10.103 1.00 72.12 161 ALA A CA 1
ATOM 1288 C C . ALA A 1 161 ? -1.850 -5.178 -11.606 1.00 72.12 161 ALA A C 1
ATOM 1290 O O . ALA A 1 161 ? -0.943 -5.272 -12.429 1.00 72.12 161 ALA A O 1
ATOM 1291 N N . VAL A 1 162 ? -3.117 -4.962 -11.978 1.00 77.25 162 VAL A N 1
ATOM 1292 C CA . VAL A 1 162 ? -3.528 -4.821 -13.385 1.00 77.25 162 VAL A CA 1
ATOM 1293 C C . VAL A 1 162 ? -2.843 -3.622 -14.044 1.00 77.25 162 VAL A C 1
ATOM 1295 O O . VAL A 1 162 ? -2.318 -3.755 -15.145 1.00 77.25 162 VAL A O 1
ATOM 1298 N N . GLN A 1 163 ? -2.804 -2.466 -13.377 1.00 77.50 163 GLN A N 1
ATOM 1299 C CA . GLN A 1 163 ? -2.141 -1.265 -13.899 1.00 77.50 163 GLN A CA 1
ATOM 1300 C C . GLN A 1 163 ? -0.630 -1.463 -14.060 1.00 77.50 163 GLN A C 1
ATOM 1302 O O . GLN A 1 163 ? -0.067 -1.073 -15.081 1.00 77.50 163 GLN A O 1
ATOM 1307 N N . HIS A 1 164 ? 0.021 -2.116 -13.095 1.00 80.12 164 HIS A N 1
ATOM 1308 C CA . HIS A 1 164 ? 1.444 -2.432 -13.180 1.00 80.12 164 HIS A CA 1
ATOM 1309 C C . HIS A 1 164 ? 1.746 -3.407 -14.320 1.00 80.12 164 HIS A C 1
ATOM 1311 O O . HIS A 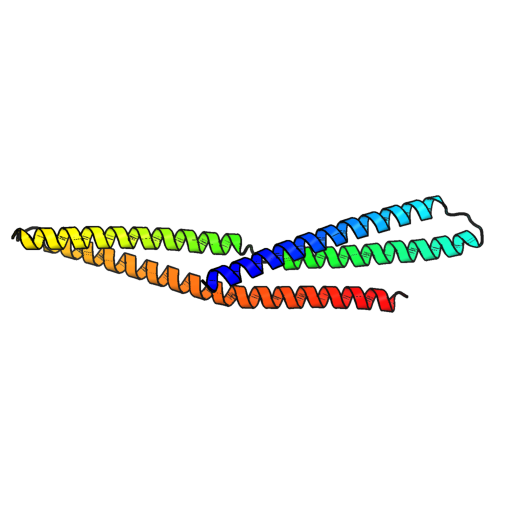1 164 ? 2.640 -3.147 -15.123 1.00 80.12 164 HIS A O 1
ATOM 1317 N N . HIS A 1 165 ? 0.969 -4.484 -14.452 1.00 80.06 165 HIS A N 1
ATOM 1318 C CA . HIS A 1 165 ? 1.125 -5.428 -15.557 1.00 80.06 165 HIS A CA 1
ATOM 1319 C C . HIS A 1 165 ? 0.847 -4.783 -16.919 1.00 80.06 165 HIS A C 1
ATOM 1321 O O . HIS A 1 165 ? 1.590 -5.029 -17.864 1.00 80.06 165 HIS A O 1
ATOM 1327 N N . ALA A 1 166 ? -0.154 -3.908 -17.031 1.00 80.62 166 ALA A N 1
ATOM 1328 C CA . ALA A 1 166 ? -0.390 -3.148 -18.257 1.00 80.62 166 ALA A CA 1
ATOM 1329 C C . ALA A 1 166 ? 0.813 -2.256 -18.613 1.00 80.62 166 ALA A C 1
ATOM 1331 O O . ALA A 1 166 ? 1.235 -2.225 -19.767 1.00 80.62 166 ALA A O 1
ATOM 1332 N N . ALA A 1 167 ? 1.415 -1.583 -17.626 1.00 80.69 167 ALA A N 1
ATOM 1333 C CA . ALA A 1 167 ? 2.622 -0.786 -17.836 1.00 80.69 167 ALA A CA 1
ATOM 1334 C C . ALA A 1 167 ? 3.822 -1.647 -18.273 1.00 80.69 167 ALA A C 1
ATOM 1336 O O . ALA A 1 167 ? 4.550 -1.247 -19.178 1.00 80.69 167 ALA A O 1
ATOM 1337 N N . GLN A 1 168 ? 4.000 -2.840 -17.690 1.00 81.12 168 GLN A N 1
ATOM 1338 C CA . GLN A 1 168 ? 5.027 -3.802 -18.114 1.00 81.12 168 GLN A CA 1
ATOM 1339 C C . GLN A 1 168 ? 4.823 -4.260 -19.564 1.00 81.12 168 GLN A C 1
ATOM 1341 O O . GLN A 1 168 ? 5.768 -4.258 -20.348 1.00 81.12 168 GLN A O 1
ATOM 1346 N N . VAL A 1 169 ? 3.593 -4.629 -19.936 1.00 81.88 169 VAL A N 1
ATOM 1347 C CA . VAL A 1 169 ? 3.263 -5.064 -21.303 1.00 81.88 169 VAL A CA 1
ATOM 1348 C C . VAL A 1 169 ? 3.507 -3.934 -22.301 1.00 81.88 169 VAL A C 1
ATOM 1350 O O . VAL A 1 169 ? 4.146 -4.160 -23.324 1.00 81.88 169 VAL A O 1
ATOM 1353 N N . ASN A 1 170 ? 3.079 -2.711 -21.986 1.00 82.50 170 ASN A N 1
ATOM 1354 C CA . ASN A 1 170 ? 3.313 -1.547 -22.840 1.00 82.50 170 ASN A CA 1
ATOM 1355 C C . ASN A 1 170 ? 4.805 -1.236 -22.997 1.00 82.50 170 ASN A C 1
ATOM 1357 O O . ASN A 1 170 ? 5.246 -0.934 -24.101 1.00 82.50 170 ASN A O 1
ATOM 1361 N N . TYR A 1 171 ? 5.583 -1.350 -21.917 1.00 80.00 171 TYR A N 1
ATOM 1362 C CA . TYR A 1 171 ? 7.036 -1.197 -21.955 1.00 80.00 171 TYR A CA 1
ATOM 1363 C C . TYR A 1 171 ? 7.685 -2.217 -22.906 1.00 80.00 171 TYR A C 1
ATOM 1365 O O . TYR A 1 171 ? 8.462 -1.842 -23.781 1.00 80.00 171 TYR A O 1
ATOM 1373 N N . VAL A 1 172 ? 7.320 -3.499 -22.799 1.00 81.44 172 VAL A N 1
ATOM 1374 C CA . VAL A 1 172 ? 7.865 -4.562 -23.663 1.00 81.44 172 VAL A CA 1
ATOM 1375 C C . VAL A 1 172 ? 7.436 -4.391 -25.124 1.00 81.44 172 VAL A C 1
ATOM 1377 O O . VAL A 1 172 ? 8.262 -4.541 -26.022 1.00 81.44 172 VAL A O 1
ATOM 1380 N N . LEU A 1 173 ? 6.171 -4.050 -25.381 1.00 81.38 173 LEU A N 1
ATOM 1381 C CA . LEU A 1 173 ? 5.671 -3.834 -26.742 1.00 81.38 173 LEU A CA 1
ATOM 1382 C C . LEU A 1 173 ? 6.342 -2.632 -27.412 1.00 81.38 173 LEU A C 1
ATOM 1384 O O . LEU A 1 173 ? 6.772 -2.743 -28.556 1.00 81.38 173 LEU A O 1
ATOM 1388 N N . ALA A 1 174 ? 6.491 -1.515 -26.698 1.00 78.44 174 ALA A N 1
ATOM 1389 C CA . ALA A 1 174 ? 7.173 -0.333 -27.218 1.00 78.44 174 ALA A CA 1
ATOM 1390 C C . ALA A 1 174 ? 8.646 -0.618 -27.551 1.00 78.44 174 ALA A C 1
ATOM 1392 O O . ALA A 1 174 ? 9.164 -0.107 -28.544 1.00 78.44 174 ALA A O 1
ATOM 1393 N N . PHE A 1 175 ? 9.307 -1.479 -26.772 1.00 69.00 175 PHE A N 1
ATOM 1394 C CA . PHE A 1 175 ? 10.657 -1.947 -27.077 1.00 69.00 175 PHE A CA 1
ATOM 1395 C C . PHE A 1 175 ? 10.698 -2.761 -28.385 1.00 69.00 175 PHE A C 1
ATOM 1397 O O . PHE A 1 175 ? 11.582 -2.556 -29.214 1.00 69.00 175 PHE A O 1
ATOM 1404 N N . GLN A 1 176 ? 9.717 -3.644 -28.608 1.00 64.75 176 GLN A N 1
ATOM 1405 C CA . GLN A 1 176 ? 9.631 -4.484 -29.812 1.00 64.75 176 GLN A CA 1
ATOM 1406 C C . GLN A 1 176 ? 9.286 -3.707 -31.087 1.00 64.75 176 GLN A C 1
ATOM 1408 O O . GLN A 1 176 ? 9.771 -4.063 -32.152 1.00 64.75 176 GLN A O 1
ATOM 1413 N N . THR A 1 177 ? 8.463 -2.658 -31.003 1.00 62.16 177 THR A N 1
ATOM 1414 C CA . THR A 1 177 ? 8.083 -1.841 -32.171 1.00 62.16 177 THR A CA 1
ATOM 1415 C C . THR A 1 177 ? 9.122 -0.786 -32.551 1.00 62.16 177 THR A C 1
ATOM 1417 O O . THR A 1 177 ? 8.981 -0.149 -33.592 1.00 62.16 177 THR A O 1
ATOM 1420 N N . SER A 1 178 ? 10.124 -0.563 -31.696 1.00 54.50 178 SER A N 1
ATOM 1421 C CA . SER A 1 178 ? 11.208 0.410 -31.911 1.00 54.50 178 SER A CA 1
ATOM 1422 C C . SER A 1 178 ? 12.498 -0.227 -32.454 1.00 54.50 178 SER A C 1
ATOM 1424 O O . SER A 1 178 ? 13.472 0.493 -32.672 1.00 54.50 178 SER A O 1
ATOM 1426 N N . SER A 1 179 ? 12.510 -1.556 -32.639 1.00 45.19 179 SER A N 1
ATOM 1427 C CA . SER A 1 179 ? 13.594 -2.350 -33.250 1.00 45.19 179 SER A CA 1
ATOM 1428 C C . SER A 1 179 ? 13.251 -2.722 -34.689 1.00 45.19 179 SER A C 1
ATOM 1430 O O . SER A 1 179 ? 14.193 -2.794 -35.507 1.00 45.19 179 SER A O 1
#

Radius of gyration: 30.43 Å; Cα contacts (8 Å, |Δi|>4): 94; chains: 1; bounding box: 66×28×91 Å

Secondary structure (DSSP, 8-state):
-HHHHHHHHHHHHHHHHHHHHHHHHHHHHHHHHHHHHHHHT--SSHHHHHHHHHHHHHHHHHHHHHHHHHHHHHHHTSS-HHHHHHHHHHHHHHHHHHHHHHHHHHHHHHHHHTTT--SSHHHHHHHHHHHHHHHHHHHHHHHHHHHHHHHHHHHHHHHHHHHHHHHHHHHHHHHHHT-

Sequence (179 aa):
MQDMKKCNDTILYAAAAAAAANSAFVFSESLREMGTCLLEQNDDGQIGNVLRMLIKVQFGLQELVDSYRSHIFQTATSESILTQLKTVEHMKQWCDEKRNLYQGLSTAQRENEKTRSFKGETVSLQKLQEASEEYEREAICFVFRLNSLKERQNQNLLKQAVQHHAAQVNYVLAFQTSS

Mean predicted aligned error: 12.08 Å

pLDDT: mean 79.96, std 13.0, range [39.81, 97.38]

Nearest PDB structures (foldseek):
  2q12-assembly1_A-2  TM=6.257E-01  e=1.659E-03  Homo sapiens
  5c5b-assembly2_C  TM=7.789E-01  e=2.646E-02  Homo sapiens
  2z0n-assembly1_A-2  TM=6.280E-01  e=4.916E-03  Homo sapiens
  1wdz-assembly1_B  TM=4.351E-01  e=1.911E-02  Homo sapiens
  2d1l-assembly1_A  TM=3.595E-01  e=3.586E-01  Mus musculus

Foldseek 3Di:
DVVVVLVVVLVVLLVVLVVLLVVLVVVLVVLVVVLVVLVVVADPDPVNVVSVVVSVLSVLLSVLSVVLSVLSVVLSPDPDLVVLVVVLVVLVVVLVVLVVVLVVLVVVLVVVVVVPDDPCNVVSVVVSVVSVVVSVVSVVVSVVSVVVSVVVSVVSVVVSVVSNVVSVVVSVVSNVVVD

Solvent-accessible surface area (backbone atoms only — not comparable to full-atom values): 9437 Å² total; per-residue (Å²): 116,70,70,63,49,57,55,48,54,51,54,51,49,44,52,50,44,51,51,50,33,50,52,34,48,56,50,27,52,52,31,50,52,53,29,51,56,49,61,75,65,63,45,97,52,78,68,23,59,54,48,53,51,52,35,52,52,32,50,53,52,24,55,51,34,50,51,46,29,53,51,40,52,61,50,61,62,54,79,56,61,67,59,57,50,51,52,53,51,52,39,46,52,52,27,51,53,34,44,51,51,30,51,54,45,51,52,50,50,60,55,47,68,74,65,76,64,87,88,59,53,70,66,52,50,51,54,41,48,54,31,45,53,52,22,51,54,38,44,51,52,38,52,52,50,52,51,52,49,58,54,50,48,57,54,48,51,52,52,36,51,53,52,50,51,50,46,51,52,51,50,54,48,55,55,63,75,73,109

Organism: Papaver somniferum (NCBI:txid3469)

InterPro domains:
  IPR027267 AH/BAR domain superfamily [G3DSA:1.20.1270.60] (1-176)
  IPR027267 AH/BAR domain superfamily [SSF103657] (13-172)
  IPR037488 Uncharacterized protein At2g33490-like [PTHR34119] (1-170)